Protein AF-A2HW84-F1 (afdb_monomer)

Radius of gyration: 23.21 Å; Cα contacts (8 Å, |Δi|>4): 426; chains: 1; bounding box: 60×52×66 Å

Structure (mmCIF, N/CA/C/O backbone):
data_AF-A2HW84-F1
#
_entry.id   AF-A2HW84-F1
#
loop_
_atom_site.group_PDB
_atom_site.id
_atom_site.type_symbol
_atom_site.label_atom_id
_atom_site.label_alt_id
_atom_site.label_comp_id
_atom_site.label_asym_id
_atom_site.label_entity_id
_atom_site.label_seq_id
_atom_site.pdbx_PDB_ins_code
_atom_site.Cartn_x
_atom_site.Cartn_y
_atom_site.Cartn_z
_atom_site.occupancy
_atom_site.B_iso_or_equiv
_atom_site.auth_seq_id
_atom_site.auth_comp_id
_atom_site.auth_asym_id
_atom_site.auth_atom_id
_atom_site.pdbx_PDB_model_num
ATOM 1 N N . MET A 1 1 ? 14.318 10.591 16.823 1.00 49.03 1 MET A N 1
ATOM 2 C CA . MET A 1 1 ? 14.774 9.806 15.658 1.00 49.03 1 MET A CA 1
ATOM 3 C C . MET A 1 1 ? 15.495 8.593 16.223 1.00 49.03 1 MET A C 1
ATOM 5 O O . MET A 1 1 ? 16.402 8.793 17.023 1.00 49.03 1 MET A O 1
ATOM 9 N N . PHE A 1 2 ? 15.009 7.377 15.967 1.00 52.41 2 PHE A N 1
ATOM 10 C CA . PHE A 1 2 ? 15.554 6.161 16.585 1.00 52.41 2 PHE A CA 1
ATOM 11 C C . PHE A 1 2 ? 16.882 5.801 15.936 1.00 52.41 2 PHE A C 1
ATOM 13 O O . PHE A 1 2 ? 16.925 5.607 14.726 1.00 52.41 2 PHE A O 1
ATOM 20 N N . LYS A 1 3 ? 17.946 5.725 16.739 1.00 62.81 3 LYS A N 1
ATOM 21 C CA . LYS A 1 3 ? 19.306 5.445 16.256 1.00 62.81 3 LYS A CA 1
ATOM 22 C C . LYS A 1 3 ? 19.616 3.949 16.131 1.00 62.81 3 LYS A C 1
ATOM 24 O O . LYS A 1 3 ? 20.678 3.604 15.640 1.00 62.81 3 LYS A O 1
ATOM 29 N N . SER A 1 4 ? 18.719 3.067 16.580 1.00 86.88 4 SER A N 1
ATOM 30 C CA . SER A 1 4 ? 18.923 1.618 16.517 1.00 86.88 4 SER A CA 1
ATOM 31 C C . SER A 1 4 ? 17.722 0.901 15.913 1.00 86.88 4 SER A C 1
ATOM 33 O O . SER A 1 4 ? 16.574 1.161 16.286 1.00 86.88 4 SER A O 1
ATOM 35 N N . ALA A 1 5 ? 17.999 -0.059 15.031 1.00 88.69 5 ALA A N 1
ATOM 36 C CA . ALA A 1 5 ? 17.002 -0.959 14.466 1.00 88.69 5 ALA A CA 1
ATOM 37 C C . ALA A 1 5 ? 16.293 -1.789 15.540 1.00 88.69 5 ALA A C 1
ATOM 39 O O . ALA A 1 5 ? 15.089 -2.015 15.445 1.00 88.69 5 ALA A O 1
ATOM 40 N N . ILE A 1 6 ? 17.009 -2.179 16.600 1.00 91.75 6 ILE A N 1
ATOM 41 C CA . ILE A 1 6 ? 16.448 -2.920 17.738 1.00 91.75 6 ILE A CA 1
ATOM 42 C C . ILE A 1 6 ? 15.325 -2.111 18.388 1.00 91.75 6 ILE A C 1
ATOM 44 O O . ILE A 1 6 ? 14.255 -2.644 18.684 1.00 91.75 6 ILE A O 1
ATOM 48 N N . GLU A 1 7 ? 15.539 -0.808 18.585 1.00 90.31 7 GLU A N 1
ATOM 49 C CA . GLU A 1 7 ? 14.535 0.066 19.186 1.00 90.31 7 GLU A CA 1
ATOM 50 C C . GLU A 1 7 ? 13.306 0.216 18.277 1.00 90.31 7 GLU A C 1
ATOM 52 O O . GLU A 1 7 ? 12.176 0.132 18.764 1.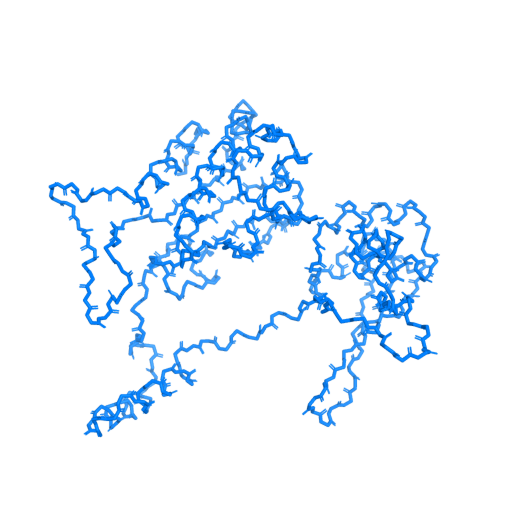00 90.31 7 GLU A O 1
ATOM 57 N N . GLN A 1 8 ? 13.515 0.382 16.966 1.00 92.31 8 GLN A N 1
ATOM 58 C CA . GLN A 1 8 ? 12.430 0.464 15.981 1.00 92.31 8 GLN A CA 1
ATOM 59 C C . GLN A 1 8 ? 11.601 -0.834 15.956 1.00 92.31 8 GLN A C 1
ATOM 61 O O . GLN A 1 8 ? 10.377 -0.790 16.087 1.00 92.31 8 GLN A O 1
ATOM 66 N N . VAL A 1 9 ? 12.256 -2.001 15.903 1.00 92.81 9 VAL A N 1
ATOM 67 C CA . VAL A 1 9 ? 11.608 -3.325 15.952 1.00 92.81 9 VAL A CA 1
ATOM 68 C C . VAL A 1 9 ? 10.866 -3.538 17.274 1.00 92.81 9 VAL A C 1
ATOM 70 O O . VAL A 1 9 ? 9.742 -4.048 17.277 1.00 92.81 9 VAL A O 1
ATOM 73 N N . ARG A 1 10 ? 11.448 -3.137 18.412 1.00 90.81 10 ARG A N 1
ATOM 74 C CA . ARG A 1 10 ? 10.785 -3.237 19.722 1.00 90.81 10 ARG A CA 1
ATOM 75 C C . ARG A 1 10 ? 9.498 -2.417 19.745 1.00 90.81 10 ARG A C 1
ATOM 77 O O . ARG A 1 10 ? 8.455 -2.955 20.104 1.00 90.81 10 ARG A O 1
ATOM 84 N N . LYS A 1 11 ? 9.550 -1.159 19.294 1.00 88.62 11 LYS A N 1
ATOM 85 C CA . LYS A 1 11 ? 8.374 -0.274 19.242 1.00 88.62 11 LYS A CA 1
ATOM 86 C C . LYS A 1 11 ? 7.300 -0.791 18.301 1.00 88.62 11 LYS A C 1
ATOM 88 O O . LYS A 1 11 ? 6.129 -0.767 18.664 1.00 88.62 11 LYS A O 1
ATOM 93 N N . ALA A 1 12 ? 7.686 -1.309 17.138 1.00 91.50 12 ALA A N 1
ATOM 94 C CA . ALA A 1 12 ? 6.745 -1.941 16.222 1.00 91.50 12 ALA A CA 1
ATOM 95 C C . ALA A 1 12 ? 5.998 -3.097 16.906 1.00 91.50 12 ALA A C 1
ATOM 97 O O . ALA A 1 12 ? 4.772 -3.158 16.872 1.00 91.50 12 ALA A O 1
ATOM 98 N N . ASN A 1 13 ? 6.725 -3.968 17.611 1.00 90.12 13 ASN A N 1
ATOM 99 C CA . ASN A 1 13 ? 6.123 -5.070 18.360 1.00 90.12 13 ASN A CA 1
ATOM 100 C C . ASN A 1 13 ? 5.258 -4.601 19.542 1.00 90.12 13 ASN A C 1
ATOM 102 O O . ASN A 1 13 ? 4.247 -5.236 19.831 1.00 90.12 13 ASN A O 1
ATOM 106 N N . ASP A 1 14 ? 5.614 -3.511 20.226 1.00 85.94 14 ASP A N 1
ATOM 107 C CA . ASP A 1 14 ? 4.775 -2.909 21.275 1.00 85.94 14 ASP A CA 1
ATOM 108 C C . ASP A 1 14 ? 3.427 -2.446 20.706 1.00 85.94 14 ASP A C 1
ATOM 110 O O . ASP A 1 14 ? 2.370 -2.750 21.265 1.00 85.94 14 ASP A O 1
ATOM 114 N N . VAL A 1 15 ? 3.456 -1.773 19.552 1.00 85.38 15 VAL A N 1
ATOM 115 C CA . VAL A 1 15 ? 2.249 -1.321 18.851 1.00 85.38 15 VAL A CA 1
ATOM 116 C C . VAL A 1 15 ? 1.409 -2.512 18.388 1.00 85.38 15 VAL A C 1
ATOM 118 O O . VAL A 1 15 ? 0.203 -2.518 18.637 1.00 85.38 15 VAL A O 1
ATOM 121 N N . ILE A 1 16 ? 2.019 -3.538 17.786 1.00 86.81 16 ILE A N 1
ATOM 122 C CA . ILE A 1 16 ? 1.306 -4.736 17.308 1.00 86.81 16 ILE A CA 1
ATOM 123 C C . ILE A 1 16 ? 0.643 -5.490 18.464 1.00 86.81 16 ILE A C 1
ATOM 125 O O . ILE A 1 16 ? -0.524 -5.858 18.360 1.00 86.81 16 ILE A O 1
ATOM 129 N N . ARG A 1 17 ? 1.353 -5.686 19.584 1.00 81.25 17 ARG A N 1
ATOM 130 C CA . ARG A 1 17 ? 0.790 -6.336 20.781 1.00 81.25 17 ARG A CA 1
ATOM 131 C C . ARG A 1 17 ? -0.430 -5.595 21.310 1.00 81.25 17 ARG A C 1
ATOM 133 O O . ARG A 1 17 ? -1.439 -6.206 21.626 1.00 81.25 17 ARG A O 1
ATOM 140 N N . SER A 1 18 ? -0.385 -4.267 21.294 1.00 75.81 18 SER A N 1
ATOM 141 C CA . SER A 1 18 ? -1.501 -3.465 21.786 1.00 75.81 18 SER A CA 1
ATOM 142 C C . SER A 1 18 ? -2.784 -3.558 20.942 1.00 75.81 18 SER A C 1
ATOM 144 O O . SER A 1 18 ? -3.797 -2.976 21.327 1.00 75.81 18 SER A O 1
ATOM 146 N N . ILE A 1 19 ? -2.776 -4.198 19.759 1.00 74.75 19 ILE A N 1
ATOM 147 C CA . ILE A 1 19 ? -3.953 -4.314 18.867 1.00 74.75 19 ILE A CA 1
ATOM 148 C C . ILE A 1 19 ? -5.095 -5.096 19.524 1.00 74.75 19 ILE A C 1
ATOM 150 O O . ILE A 1 19 ? -6.250 -4.715 19.352 1.00 74.75 19 ILE A O 1
ATOM 154 N N . ASP A 1 20 ? -4.787 -6.126 20.305 1.00 64.50 20 ASP A N 1
ATOM 155 C CA . ASP A 1 20 ? -5.771 -7.038 20.898 1.00 64.50 20 ASP A CA 1
ATOM 156 C C . ASP A 1 20 ? -5.557 -7.311 22.398 1.00 64.50 20 ASP A C 1
ATOM 158 O O . ASP A 1 20 ? -6.202 -8.197 22.959 1.00 64.50 20 ASP A O 1
ATOM 162 N N . ASP A 1 21 ? -4.691 -6.539 23.063 1.00 59.03 21 ASP A N 1
ATOM 163 C CA . ASP A 1 21 ? -4.498 -6.621 24.515 1.00 59.03 21 ASP A CA 1
ATOM 164 C C . ASP A 1 21 ? -5.814 -6.388 25.292 1.00 59.03 21 ASP A C 1
ATOM 166 O O . ASP A 1 21 ? -6.727 -5.693 24.847 1.00 59.03 21 ASP A O 1
ATOM 170 N N . LYS A 1 22 ? -5.923 -6.949 26.503 1.00 52.88 22 LYS A N 1
ATOM 171 C CA . LYS A 1 22 ? -6.965 -6.546 27.464 1.00 52.88 22 LYS A CA 1
ATOM 172 C C . LYS A 1 22 ? -6.567 -5.213 28.124 1.00 52.88 22 LYS A C 1
ATOM 174 O O . LYS A 1 22 ? -5.370 -4.991 28.324 1.00 52.88 22 LYS A O 1
ATOM 179 N N . PRO A 1 23 ? -7.523 -4.350 28.518 1.00 50.94 23 PRO A N 1
ATOM 180 C CA . PRO A 1 23 ? -7.211 -3.122 29.241 1.00 50.94 23 PRO A CA 1
ATOM 181 C C . PRO A 1 23 ? -6.415 -3.387 30.517 1.00 50.94 23 PRO A C 1
ATOM 183 O O . PRO A 1 23 ? -6.861 -4.176 31.350 1.00 50.94 23 PRO A O 1
ATOM 186 N N . LYS A 1 24 ? -5.263 -2.725 30.690 1.00 46.34 24 LYS A N 1
ATOM 187 C CA . LYS A 1 24 ? -4.584 -2.687 31.995 1.00 46.34 24 LYS A CA 1
ATOM 188 C C . LYS A 1 24 ? -5.194 -1.599 32.879 1.00 46.34 24 LYS A C 1
ATOM 190 O O . LYS A 1 24 ? -5.763 -0.623 32.386 1.00 46.34 24 LYS A O 1
ATOM 195 N N . GLU A 1 25 ? -5.056 -1.763 34.190 1.00 39.06 25 GLU A N 1
ATOM 196 C CA . GLU A 1 25 ? -5.505 -0.782 35.178 1.00 39.06 25 GLU A CA 1
ATOM 197 C C . GLU A 1 25 ? -4.812 0.576 34.942 1.00 39.06 25 GLU A C 1
ATOM 199 O O . GLU A 1 25 ? -3.589 0.648 34.829 1.00 39.06 25 GLU A O 1
ATOM 204 N N . GLY A 1 26 ? -5.603 1.643 34.778 1.00 50.44 26 GLY A N 1
ATOM 205 C CA . GLY A 1 26 ? -5.121 2.998 34.464 1.00 50.44 26 GLY A CA 1
ATOM 206 C C . GLY A 1 26 ? -5.027 3.360 32.971 1.00 50.44 26 GLY A C 1
ATOM 207 O O . GLY A 1 26 ? -4.758 4.517 32.644 1.00 50.44 26 GLY A O 1
ATOM 208 N N . GLU A 1 27 ? -5.277 2.430 32.043 1.00 51.03 27 GLU A N 1
ATOM 209 C CA . GLU A 1 27 ? -5.239 2.722 30.603 1.00 51.03 27 GLU A CA 1
ATOM 210 C C . GLU A 1 27 ? -6.549 3.344 30.081 1.00 51.03 27 GLU A C 1
ATOM 212 O O . GLU A 1 27 ? -7.651 2.913 30.423 1.00 51.03 27 GLU A O 1
ATOM 217 N N . ARG A 1 28 ? -6.444 4.329 29.174 1.00 53.03 28 ARG A N 1
ATOM 218 C CA . ARG A 1 28 ? -7.601 4.907 28.468 1.00 53.03 28 ARG A CA 1
ATOM 219 C C . ARG A 1 28 ? -7.968 4.060 27.249 1.00 53.03 28 ARG A C 1
ATOM 221 O O . ARG A 1 28 ? -7.253 4.035 26.245 1.00 53.03 28 ARG A O 1
ATOM 228 N N . TRP A 1 29 ? -9.114 3.403 27.331 1.00 51.09 29 TRP A N 1
ATOM 229 C CA . TRP A 1 29 ? -9.704 2.616 26.252 1.00 51.09 29 TRP A CA 1
ATOM 230 C C . TRP A 1 29 ? -10.966 3.309 25.751 1.00 51.09 29 TRP A C 1
ATOM 232 O O . TRP A 1 29 ? -11.802 3.720 26.554 1.00 51.09 29 TRP A O 1
ATOM 242 N N . LEU A 1 30 ? -11.111 3.435 24.431 1.00 51.84 30 LEU A N 1
ATOM 243 C CA . LEU A 1 30 ? -12.363 3.895 23.835 1.00 51.84 30 LEU A CA 1
ATOM 244 C C . LEU A 1 30 ? -13.371 2.764 23.987 1.00 51.84 30 LEU A C 1
ATOM 246 O O . LEU A 1 30 ? -13.182 1.712 23.381 1.00 51.84 30 LEU A O 1
ATOM 250 N N . LYS A 1 31 ? -14.393 2.941 24.829 1.00 49.00 31 LYS A N 1
ATOM 251 C CA . LYS A 1 31 ? -15.450 1.938 24.995 1.00 49.00 31 LYS A CA 1
ATOM 252 C C . LYS A 1 31 ? -16.291 1.854 23.720 1.00 49.00 31 LYS A C 1
ATOM 254 O O . LYS A 1 31 ? -16.338 2.791 22.926 1.00 49.00 31 LYS A O 1
ATOM 259 N N . LYS A 1 32 ? -16.944 0.710 23.521 1.00 46.56 32 LYS A N 1
ATOM 260 C CA . LYS A 1 32 ? -18.016 0.588 22.531 1.00 46.56 32 LYS A CA 1
ATOM 261 C C . LYS A 1 32 ? -19.212 1.426 23.005 1.00 46.56 32 LYS A C 1
ATOM 263 O O . LYS A 1 32 ? -19.793 1.093 24.035 1.00 46.56 32 LYS A O 1
ATOM 268 N N . ASP A 1 33 ? -19.571 2.468 22.265 1.00 47.72 33 ASP A N 1
ATOM 269 C CA . ASP A 1 33 ? -20.732 3.331 22.528 1.00 47.72 33 ASP A CA 1
ATOM 270 C C . ASP A 1 33 ? -21.457 3.704 21.216 1.00 47.72 33 ASP A C 1
ATOM 272 O O . ASP A 1 33 ? -21.181 3.121 20.160 1.00 47.72 33 ASP A O 1
ATOM 276 N N . GLU A 1 34 ? -22.451 4.598 21.283 1.00 39.22 34 GLU A N 1
ATOM 277 C CA . GLU A 1 34 ? -23.260 4.990 20.119 1.00 39.22 34 GLU A CA 1
ATOM 278 C C . GLU A 1 34 ? -22.447 5.689 19.015 1.00 39.22 34 GLU A C 1
ATOM 280 O O . GLU A 1 34 ? -22.811 5.561 17.838 1.00 39.22 34 GLU A O 1
ATOM 285 N N . GLU A 1 35 ? -21.333 6.342 19.374 1.00 43.16 35 GLU A N 1
ATOM 286 C CA . GLU A 1 35 ? -20.396 7.019 18.466 1.00 43.16 35 GLU A CA 1
ATOM 287 C C . GLU A 1 35 ? -19.275 6.072 17.990 1.00 43.16 35 GLU A C 1
ATOM 289 O O . GLU A 1 35 ? -18.911 6.069 16.813 1.00 43.16 35 GLU A O 1
ATOM 294 N N . ASN A 1 36 ? -18.782 5.184 18.859 1.00 46.91 36 ASN A N 1
ATOM 295 C CA . ASN A 1 36 ? -17.792 4.143 18.582 1.00 46.91 36 ASN A CA 1
ATOM 296 C C . ASN A 1 36 ? -18.439 2.748 18.585 1.00 46.91 36 ASN A C 1
ATOM 298 O O . ASN A 1 36 ? -18.189 1.891 19.440 1.00 46.91 36 ASN A O 1
ATOM 302 N N . ARG A 1 37 ? -19.262 2.481 17.567 1.00 46.75 37 ARG A N 1
ATOM 303 C CA . ARG A 1 37 ? -20.048 1.236 17.461 1.00 46.75 37 ARG A CA 1
ATOM 304 C C . ARG A 1 37 ? -19.211 -0.043 17.307 1.00 46.75 37 ARG A C 1
ATOM 306 O O . ARG A 1 37 ? -19.777 -1.140 17.341 1.00 46.75 37 ARG A O 1
ATOM 313 N N . LYS A 1 38 ? -17.892 0.060 17.084 1.00 48.19 38 LYS A N 1
ATOM 314 C CA . LYS A 1 38 ? -17.108 -1.025 16.474 1.00 48.19 38 LYS A CA 1
ATOM 315 C C . LYS A 1 38 ? -16.233 -1.864 17.409 1.00 48.19 38 LYS A C 1
ATOM 317 O O . LYS A 1 38 ? -16.110 -3.033 17.063 1.00 48.19 38 LYS A O 1
ATOM 322 N N . ARG A 1 39 ? -15.701 -1.387 18.557 1.00 53.16 39 ARG A N 1
ATOM 323 C CA . ARG A 1 39 ? -15.084 -2.198 19.663 1.00 53.16 39 ARG A CA 1
ATOM 324 C C . ARG A 1 39 ? -14.289 -1.338 20.665 1.00 53.16 39 ARG A C 1
ATOM 326 O O . ARG A 1 39 ? -14.065 -0.155 20.434 1.00 53.16 39 ARG A O 1
ATOM 333 N N . ASN A 1 40 ? -13.818 -1.984 21.742 1.00 50.44 40 ASN A N 1
ATOM 334 C CA . ASN A 1 40 ? -12.809 -1.443 22.654 1.00 50.44 40 ASN A CA 1
ATOM 335 C C . ASN A 1 40 ? -11.457 -1.306 21.933 1.00 50.44 40 ASN A C 1
ATOM 337 O O . ASN A 1 40 ? -10.806 -2.317 21.677 1.00 50.44 40 ASN A O 1
ATOM 341 N N . VAL A 1 41 ? -11.029 -0.084 21.614 1.00 53.34 41 VAL A N 1
ATOM 342 C CA . VAL A 1 41 ? -9.706 0.180 21.017 1.00 53.34 41 VAL A CA 1
ATOM 343 C C . VAL A 1 41 ? -8.851 0.920 22.041 1.00 53.34 41 VAL A C 1
ATOM 345 O O . VAL A 1 41 ? -9.273 1.944 22.587 1.00 53.34 41 VAL A O 1
ATOM 348 N N . LYS A 1 42 ? -7.647 0.405 22.326 1.00 52.47 42 LYS A N 1
ATOM 349 C CA . LYS A 1 42 ? -6.660 1.126 23.141 1.00 52.47 42 LYS A CA 1
ATOM 350 C C . LYS A 1 42 ? -6.296 2.426 22.432 1.00 52.47 42 LYS A C 1
ATOM 352 O O . LYS A 1 42 ? -5.769 2.368 21.318 1.00 52.47 42 LYS A O 1
ATOM 357 N N . SER A 1 43 ? -6.570 3.556 23.081 1.00 52.00 43 SER A N 1
ATOM 358 C CA . SER A 1 43 ? -6.110 4.862 22.613 1.00 52.00 43 SER A CA 1
ATOM 359 C C . SER A 1 43 ? -4.609 4.985 22.874 1.00 52.00 43 SER A C 1
ATOM 361 O O . SER A 1 43 ? -4.126 4.592 23.939 1.00 52.00 43 SER A O 1
ATOM 363 N N . GLY A 1 44 ? -3.857 5.488 21.895 1.00 57.88 44 GLY A N 1
ATOM 364 C CA . GLY A 1 44 ? -2.407 5.645 22.023 1.00 57.88 44 GLY A CA 1
ATOM 365 C C . GLY A 1 44 ? -1.633 5.218 20.781 1.00 57.88 44 GLY A C 1
ATOM 366 O O . GLY A 1 44 ? -1.822 4.123 20.265 1.00 57.88 44 GLY A O 1
ATOM 367 N N . ASN A 1 45 ? -0.757 6.123 20.333 1.00 64.38 45 ASN A N 1
ATOM 368 C CA . ASN A 1 45 ? 0.199 6.048 19.221 1.00 64.38 45 ASN A CA 1
ATOM 369 C C . ASN A 1 45 ? 0.203 4.736 18.396 1.00 64.38 45 ASN A C 1
ATOM 371 O O . ASN A 1 45 ? 1.129 3.931 18.501 1.00 64.38 45 ASN A O 1
ATOM 375 N N . ARG A 1 46 ? -0.815 4.541 17.542 1.00 79.38 46 ARG A N 1
ATOM 376 C CA . ARG A 1 46 ? -0.942 3.399 16.614 1.00 79.38 46 ARG A CA 1
ATOM 377 C C . ARG A 1 46 ? -0.113 3.606 15.344 1.00 79.38 46 ARG A C 1
ATOM 379 O O . ARG A 1 46 ? -0.626 3.578 14.225 1.00 79.38 46 ARG A O 1
ATOM 386 N N . LEU A 1 47 ? 1.166 3.894 15.553 1.00 86.06 47 LEU A N 1
ATOM 387 C CA . LEU A 1 47 ? 2.132 4.225 14.518 1.00 86.06 47 LEU A CA 1
ATOM 388 C C . LEU A 1 47 ? 3.334 3.293 14.626 1.00 86.06 47 LEU A C 1
ATOM 390 O O . LEU A 1 47 ? 4.038 3.295 15.634 1.00 86.06 47 LEU A O 1
ATOM 394 N N . ILE A 1 48 ? 3.589 2.549 13.558 1.00 90.62 48 ILE A N 1
ATOM 395 C CA . ILE A 1 48 ? 4.849 1.836 13.355 1.00 90.62 48 ILE A CA 1
ATOM 396 C C . ILE A 1 48 ? 5.705 2.696 12.430 1.00 90.62 48 ILE A C 1
ATOM 398 O O . ILE A 1 48 ? 5.253 3.056 11.348 1.00 90.62 48 ILE A O 1
ATOM 402 N N . ASP A 1 49 ? 6.915 3.052 12.852 1.00 90.69 49 ASP A N 1
ATOM 403 C CA . ASP A 1 49 ? 7.812 3.931 12.098 1.00 90.69 49 ASP A CA 1
ATOM 404 C C . ASP A 1 49 ? 9.195 3.290 11.987 1.00 90.69 49 ASP A C 1
ATOM 406 O O . ASP A 1 49 ? 9.873 3.074 12.998 1.00 90.69 49 ASP A O 1
ATOM 410 N N . PHE A 1 50 ? 9.584 2.995 10.751 1.00 92.12 50 PHE A N 1
ATOM 411 C CA . PHE A 1 50 ? 10.913 2.554 10.377 1.00 92.12 50 PHE A CA 1
ATOM 412 C C . PHE A 1 50 ? 11.620 3.660 9.604 1.00 92.12 50 PHE A C 1
ATOM 414 O O . PHE A 1 50 ? 11.300 3.927 8.445 1.00 92.12 50 PHE A O 1
ATOM 421 N N . ASN A 1 51 ? 12.618 4.274 10.231 1.00 90.50 51 ASN A N 1
ATOM 422 C CA . ASN A 1 51 ? 13.517 5.209 9.569 1.00 90.50 51 ASN A CA 1
ATOM 423 C C . ASN A 1 51 ? 14.795 4.452 9.209 1.00 90.50 51 ASN A C 1
ATOM 425 O O . ASN A 1 51 ? 15.678 4.313 10.054 1.00 90.50 51 ASN A O 1
ATOM 429 N N . ILE A 1 52 ? 14.829 3.916 7.988 1.00 90.00 52 ILE A N 1
ATOM 430 C CA . ILE A 1 52 ? 15.888 3.038 7.471 1.00 90.00 52 ILE A CA 1
ATOM 431 C C . ILE A 1 52 ? 17.096 3.875 7.035 1.00 90.00 52 ILE A C 1
ATOM 433 O O . ILE A 1 52 ? 18.242 3.485 7.249 1.00 90.00 52 ILE A O 1
ATOM 437 N N . GLU A 1 53 ? 16.841 5.064 6.487 1.00 88.31 53 GLU A N 1
ATOM 438 C CA . GLU A 1 53 ? 17.858 6.030 6.068 1.00 88.31 53 GLU A CA 1
ATOM 439 C C . GLU A 1 53 ? 18.814 6.392 7.209 1.00 88.31 53 GLU A C 1
ATOM 441 O O . GLU A 1 53 ? 20.025 6.416 7.007 1.00 88.31 53 GLU A O 1
ATOM 446 N N . ALA A 1 54 ? 18.278 6.594 8.417 1.00 87.00 54 ALA A N 1
ATOM 447 C CA . ALA A 1 54 ? 19.047 6.954 9.606 1.00 87.00 54 ALA A CA 1
ATOM 448 C C . ALA A 1 54 ? 19.830 5.791 10.250 1.00 87.00 54 ALA A C 1
ATOM 450 O O . ALA A 1 54 ? 20.517 6.018 11.247 1.00 87.00 54 ALA A O 1
ATOM 451 N N . LEU A 1 55 ? 19.701 4.559 9.741 1.00 88.62 55 LEU A N 1
ATOM 452 C CA . LEU A 1 55 ? 20.417 3.389 10.254 1.00 88.62 55 LEU A CA 1
ATOM 453 C C . LEU A 1 55 ? 21.750 3.200 9.526 1.00 88.62 55 LEU A C 1
ATOM 455 O O . LEU A 1 55 ? 21.809 3.304 8.298 1.00 88.62 55 LEU A O 1
ATOM 459 N N . ASP A 1 56 ? 22.788 2.854 10.287 1.00 89.38 56 ASP A N 1
ATOM 460 C CA . ASP A 1 56 ? 24.038 2.314 9.751 1.00 89.38 56 ASP A CA 1
ATOM 461 C C . ASP A 1 56 ? 23.845 0.887 9.200 1.00 89.38 56 ASP A C 1
ATOM 463 O O . ASP A 1 56 ? 22.800 0.258 9.388 1.00 89.38 56 ASP A O 1
ATOM 467 N N . GLU A 1 57 ? 24.849 0.374 8.492 1.00 88.69 57 GLU A N 1
ATOM 468 C CA . GLU A 1 57 ? 24.791 -0.930 7.822 1.00 88.69 57 GLU A CA 1
ATOM 469 C C . GLU A 1 57 ? 24.490 -2.103 8.784 1.00 88.69 57 GLU A C 1
ATOM 471 O O . GLU A 1 57 ? 23.536 -2.839 8.517 1.00 88.69 57 GLU A O 1
ATOM 476 N N . PRO A 1 58 ? 25.133 -2.231 9.968 1.00 90.12 58 PRO A N 1
ATOM 477 C CA . PRO A 1 58 ? 24.781 -3.283 10.925 1.00 90.12 58 PRO A CA 1
ATOM 478 C C . PRO A 1 58 ? 23.329 -3.212 11.417 1.00 90.12 58 PRO A C 1
ATOM 480 O O . PRO A 1 58 ? 22.669 -4.242 11.588 1.00 90.12 58 PRO A O 1
ATOM 483 N N . ASN A 1 59 ? 22.798 -2.008 11.655 1.00 91.31 59 ASN A N 1
ATOM 484 C CA . ASN A 1 59 ? 21.399 -1.859 12.039 1.00 91.31 59 ASN A CA 1
ATOM 485 C C . ASN A 1 59 ? 20.452 -2.149 10.865 1.00 91.31 59 ASN A C 1
ATOM 487 O O . ASN A 1 59 ? 19.376 -2.702 11.093 1.00 91.31 59 ASN A O 1
ATOM 491 N N . ARG A 1 60 ? 20.823 -1.823 9.622 1.00 88.38 60 ARG A N 1
ATOM 492 C CA . ARG A 1 60 ? 20.033 -2.187 8.433 1.00 88.38 60 ARG A CA 1
ATOM 493 C C . ARG A 1 60 ? 19.938 -3.699 8.274 1.00 88.38 60 ARG A C 1
ATOM 495 O O . ARG A 1 60 ? 18.830 -4.203 8.107 1.00 88.38 60 ARG A O 1
ATOM 502 N N . ASP A 1 61 ? 21.043 -4.417 8.438 1.00 89.38 61 ASP A N 1
ATOM 503 C CA . ASP A 1 61 ? 21.064 -5.884 8.411 1.00 89.38 61 ASP A CA 1
ATOM 504 C C . ASP A 1 61 ? 20.217 -6.489 9.529 1.00 89.38 61 ASP A C 1
ATOM 506 O O . ASP A 1 61 ? 19.454 -7.438 9.316 1.00 89.38 61 ASP A O 1
ATOM 510 N N . TYR A 1 62 ? 20.321 -5.928 10.738 1.00 91.88 62 TYR A N 1
ATOM 511 C CA . TYR A 1 62 ? 19.489 -6.351 11.857 1.00 91.88 62 TYR A CA 1
ATOM 512 C C . TYR A 1 62 ? 18.006 -6.153 11.543 1.00 91.88 62 TYR A C 1
ATOM 514 O O . TYR A 1 62 ? 17.210 -7.076 11.743 1.00 91.88 62 TYR A O 1
ATOM 522 N N . LEU A 1 63 ? 17.638 -4.964 11.048 1.00 89.50 63 LEU A N 1
ATOM 523 C CA . LEU A 1 63 ? 16.270 -4.659 10.660 1.00 89.50 63 LEU A CA 1
ATOM 524 C C . LEU A 1 63 ? 15.803 -5.653 9.603 1.00 89.50 63 LEU A C 1
ATOM 526 O O . LEU A 1 63 ? 14.779 -6.283 9.824 1.00 89.50 63 LEU A O 1
ATOM 530 N N . HIS A 1 64 ? 16.573 -5.859 8.534 1.00 86.88 64 HIS A N 1
ATOM 531 C CA . HIS A 1 64 ? 16.254 -6.777 7.443 1.00 86.88 64 HIS A CA 1
ATOM 532 C C . HIS A 1 64 ? 15.922 -8.188 7.958 1.00 86.88 64 HIS A C 1
ATOM 534 O O . HIS A 1 64 ? 14.851 -8.716 7.667 1.00 86.88 64 HIS A O 1
ATOM 540 N N . LYS A 1 65 ? 16.756 -8.745 8.848 1.00 90.12 65 LYS A N 1
ATOM 541 C CA . LYS A 1 65 ? 16.543 -10.072 9.467 1.00 90.12 65 LYS A CA 1
ATOM 542 C C . LYS A 1 65 ? 15.293 -10.175 10.350 1.00 90.12 65 LYS A C 1
ATOM 544 O O . LYS A 1 65 ? 14.797 -11.274 10.591 1.00 90.12 65 LYS A O 1
ATOM 549 N N . HIS A 1 66 ? 14.804 -9.059 10.888 1.00 91.88 66 HIS A N 1
ATOM 550 C CA . HIS A 1 66 ? 13.656 -9.029 11.804 1.00 91.88 66 HIS A CA 1
ATOM 551 C C . HIS A 1 66 ? 12.397 -8.441 11.163 1.00 91.88 66 HIS A C 1
ATOM 553 O O . HIS A 1 66 ? 11.310 -8.552 11.734 1.00 91.88 66 HIS A O 1
ATOM 559 N N . PHE A 1 67 ? 12.534 -7.841 9.982 1.00 89.31 67 PHE A N 1
ATOM 560 C CA . PHE A 1 67 ? 11.484 -7.116 9.290 1.00 89.31 67 PHE A CA 1
ATOM 561 C C . PHE A 1 67 ? 10.315 -8.042 8.959 1.00 89.31 67 PHE A C 1
ATOM 563 O O . PHE A 1 67 ? 9.191 -7.771 9.380 1.00 89.31 67 PHE A O 1
ATOM 570 N N . GLY A 1 68 ? 10.591 -9.194 8.334 1.00 90.88 68 GLY A N 1
ATOM 571 C CA . GLY A 1 68 ? 9.571 -10.194 8.007 1.00 90.88 68 GLY A CA 1
ATOM 572 C C . GLY A 1 68 ? 8.744 -10.606 9.221 1.00 90.88 68 GLY A C 1
ATOM 573 O O . GLY A 1 68 ? 7.519 -10.535 9.190 1.00 90.88 68 GLY A O 1
ATOM 574 N N . LYS A 1 69 ? 9.396 -10.899 10.353 1.00 92.12 69 LYS A N 1
ATOM 575 C CA . LYS A 1 69 ? 8.715 -11.283 11.603 1.00 92.12 69 LYS A CA 1
ATOM 576 C C . LYS A 1 69 ? 7.783 -10.200 12.144 1.00 92.12 69 LYS A C 1
ATOM 578 O O . LYS A 1 69 ? 6.726 -10.525 12.683 1.00 92.12 69 LYS A O 1
ATOM 583 N N . VAL A 1 70 ? 8.156 -8.922 12.029 1.00 93.75 70 VAL A N 1
ATOM 584 C CA . VAL A 1 70 ? 7.276 -7.814 12.439 1.00 93.75 70 VAL A CA 1
ATOM 585 C C . VAL A 1 70 ? 6.025 -7.783 11.566 1.00 93.75 70 VAL A C 1
ATOM 587 O O . VAL A 1 70 ? 4.917 -7.693 12.095 1.00 93.75 70 VAL A O 1
ATOM 590 N N . PHE A 1 71 ? 6.188 -7.897 10.248 1.00 91.31 71 PHE A N 1
ATOM 591 C CA . PHE A 1 71 ? 5.055 -7.901 9.331 1.00 91.31 71 PHE A CA 1
ATOM 592 C C . PHE A 1 71 ? 4.158 -9.115 9.535 1.00 91.31 71 PHE A C 1
ATOM 594 O O . PHE A 1 71 ? 2.953 -8.931 9.632 1.00 91.31 71 PHE A O 1
ATOM 601 N N . MET A 1 72 ? 4.710 -10.317 9.709 1.00 91.88 72 MET A N 1
ATOM 602 C CA . MET A 1 72 ? 3.915 -11.522 9.977 1.00 91.88 72 MET A CA 1
ATOM 603 C C . MET A 1 72 ? 3.019 -11.356 11.205 1.00 91.88 72 MET A C 1
ATOM 605 O O . MET A 1 72 ? 1.814 -11.589 11.128 1.00 91.88 72 MET A O 1
ATOM 609 N N . ARG A 1 73 ? 3.566 -10.828 12.308 1.00 90.19 73 ARG A N 1
ATOM 610 C CA . ARG A 1 73 ? 2.783 -10.535 13.519 1.00 90.19 73 ARG A CA 1
ATOM 611 C C . ARG A 1 73 ? 1.683 -9.508 13.268 1.00 90.19 73 ARG A C 1
ATOM 613 O O . ARG A 1 73 ? 0.601 -9.626 13.831 1.00 90.19 73 ARG A O 1
ATOM 620 N N . LEU A 1 74 ? 1.941 -8.488 12.450 1.00 89.69 74 LEU A N 1
ATOM 621 C CA . LEU A 1 74 ? 0.916 -7.511 12.085 1.00 89.69 74 LEU A CA 1
ATOM 622 C C . LEU A 1 74 ? -0.176 -8.142 11.205 1.00 89.69 74 LEU A C 1
ATOM 624 O O . LEU A 1 74 ? -1.362 -7.912 11.444 1.00 89.69 74 LEU A O 1
ATOM 628 N N . LEU A 1 75 ? 0.217 -8.943 10.212 1.00 87.69 75 LEU A N 1
ATOM 629 C CA . LEU A 1 75 ? -0.688 -9.625 9.289 1.00 87.69 75 LEU A CA 1
ATOM 630 C C . LEU A 1 75 ? -1.636 -10.573 10.033 1.00 87.69 75 LEU A C 1
ATOM 632 O O . LEU A 1 75 ? -2.833 -10.568 9.751 1.00 87.69 75 LEU A O 1
ATOM 636 N N . GLU A 1 76 ? -1.145 -11.308 11.034 1.00 84.12 76 GLU A N 1
ATOM 637 C CA . GLU A 1 76 ? -1.973 -12.139 11.919 1.00 84.12 76 GLU A CA 1
ATOM 638 C C . GLU A 1 76 ? -3.073 -11.325 12.614 1.00 84.12 76 GLU A C 1
ATOM 640 O O . GLU A 1 76 ? -4.241 -11.723 12.613 1.00 84.12 76 GLU A O 1
ATOM 645 N N . LYS A 1 77 ? -2.736 -10.148 13.160 1.00 80.81 77 LYS A N 1
ATOM 646 C CA . LYS A 1 77 ? -3.716 -9.280 13.837 1.00 80.81 77 LYS A CA 1
ATOM 647 C C . LYS A 1 77 ? -4.766 -8.736 12.868 1.00 80.81 77 LYS A C 1
ATOM 649 O O . LYS A 1 77 ? -5.955 -8.762 13.185 1.00 80.81 77 LYS A O 1
ATOM 654 N N . ILE A 1 78 ? -4.347 -8.301 11.677 1.00 78.38 78 ILE A N 1
ATOM 655 C CA . ILE A 1 78 ? -5.258 -7.803 10.632 1.00 78.38 78 ILE A CA 1
ATOM 656 C C . ILE A 1 78 ? -6.181 -8.923 10.138 1.00 78.38 78 ILE A C 1
ATOM 658 O O . ILE A 1 78 ? -7.373 -8.696 9.942 1.00 78.38 78 ILE A O 1
ATOM 662 N N . LYS A 1 79 ? -5.662 -10.144 9.973 1.00 74.56 79 LYS A N 1
ATOM 663 C CA . LYS A 1 79 ? -6.456 -11.308 9.562 1.00 74.56 79 LYS A CA 1
ATOM 664 C C . LYS A 1 79 ? -7.565 -11.622 10.569 1.00 74.56 79 LYS A C 1
ATOM 666 O O . LYS A 1 79 ? -8.705 -11.848 10.170 1.00 74.56 79 LYS A O 1
ATOM 671 N N . ILE A 1 80 ? -7.241 -11.615 11.865 1.00 67.06 80 ILE A N 1
ATOM 672 C CA . ILE A 1 80 ? -8.212 -11.846 12.948 1.00 67.06 80 ILE A CA 1
ATOM 673 C C . ILE A 1 80 ? -9.265 -10.727 12.985 1.00 67.06 80 ILE A C 1
ATOM 675 O O . ILE A 1 80 ? -10.442 -10.977 13.260 1.00 67.06 80 ILE A O 1
ATOM 679 N N . ASN A 1 81 ? -8.862 -9.489 12.694 1.00 67.00 81 ASN A N 1
ATOM 680 C CA . ASN A 1 81 ? -9.733 -8.324 12.725 1.00 67.00 81 ASN A CA 1
ATOM 681 C C . ASN A 1 81 ? -9.995 -7.764 11.319 1.00 67.00 81 ASN A C 1
ATOM 683 O O . ASN A 1 81 ? -9.418 -6.757 10.916 1.00 67.00 81 ASN A O 1
ATOM 687 N N . SER A 1 82 ? -10.948 -8.373 10.608 1.00 62.06 82 SER A N 1
ATOM 688 C CA . SER A 1 82 ? -11.334 -8.033 9.226 1.00 62.06 82 SER A CA 1
ATOM 689 C C . SER A 1 82 ? -11.700 -6.564 8.965 1.00 62.06 82 SER A C 1
ATOM 691 O O . SER A 1 82 ? -11.729 -6.124 7.815 1.00 62.06 82 SER A O 1
ATOM 693 N N . GLN A 1 83 ? -11.994 -5.796 10.017 1.00 63.31 83 GLN A N 1
ATOM 694 C CA . GLN A 1 83 ? -12.327 -4.375 9.924 1.00 63.31 83 GLN A CA 1
ATOM 695 C C . GLN A 1 83 ? -11.108 -3.458 10.064 1.00 63.31 83 GLN A C 1
ATOM 697 O O . GLN A 1 83 ? -11.215 -2.269 9.755 1.00 63.31 83 GLN A O 1
ATOM 702 N N . GLN A 1 84 ? -9.967 -3.981 10.517 1.00 67.88 84 GLN A N 1
ATOM 703 C CA . GLN A 1 84 ? -8.760 -3.196 10.708 1.00 67.88 84 GLN A CA 1
ATOM 704 C C . GLN A 1 84 ? -8.131 -2.855 9.358 1.00 67.88 84 GLN A C 1
ATOM 706 O O . GLN A 1 84 ? -7.989 -3.694 8.467 1.00 67.88 84 GLN A O 1
ATOM 711 N N . ARG A 1 85 ? -7.768 -1.584 9.203 1.00 77.31 85 ARG A N 1
ATOM 712 C CA . ARG A 1 85 ? -7.155 -1.055 7.988 1.00 77.31 85 ARG A CA 1
ATOM 713 C C . ARG A 1 85 ? -5.932 -0.271 8.395 1.00 77.31 85 ARG A C 1
ATOM 715 O O . ARG A 1 85 ? -6.034 0.658 9.187 1.00 77.31 85 ARG A O 1
ATOM 722 N N . TRP A 1 86 ? -4.797 -0.626 7.823 1.00 86.19 86 TRP A N 1
ATOM 723 C CA . TRP A 1 86 ? -3.561 0.106 8.035 1.00 86.19 86 TRP A CA 1
ATOM 724 C C . TRP A 1 86 ? -3.235 0.904 6.785 1.00 86.19 86 TRP A C 1
ATOM 726 O O . TRP A 1 86 ? -3.444 0.430 5.677 1.00 86.19 86 TRP A O 1
ATOM 736 N N . MET A 1 87 ? -2.738 2.122 6.927 1.00 87.94 87 MET A N 1
ATOM 737 C CA . MET A 1 87 ? -2.117 2.838 5.822 1.00 87.94 87 MET A CA 1
ATOM 738 C C . MET A 1 87 ? -0.613 2.693 5.956 1.00 87.94 87 MET A C 1
ATOM 740 O O . MET A 1 87 ? -0.043 3.126 6.952 1.00 87.94 87 MET A O 1
ATOM 744 N N . VAL A 1 88 ? 0.012 2.098 4.951 1.00 91.06 88 VAL A N 1
ATOM 745 C CA . VAL A 1 88 ? 1.458 1.945 4.848 1.00 91.06 88 VAL A CA 1
ATOM 746 C C . VAL A 1 88 ? 1.959 3.006 3.887 1.00 91.06 88 VAL A C 1
ATOM 748 O O . VAL A 1 88 ? 1.631 2.975 2.705 1.00 91.06 88 VAL A O 1
ATOM 751 N N . CYS A 1 89 ? 2.726 3.955 4.399 1.00 90.31 89 CYS A N 1
ATOM 752 C CA . CYS A 1 89 ? 3.368 5.002 3.628 1.00 90.31 89 CYS A CA 1
ATOM 753 C C . CYS A 1 89 ? 4.875 4.783 3.610 1.00 90.31 89 CYS A C 1
ATOM 755 O O . CYS A 1 89 ? 5.473 4.532 4.651 1.00 90.31 89 CYS A O 1
ATOM 757 N N . TYR A 1 90 ? 5.500 4.915 2.450 1.00 90.88 90 TYR A N 1
ATOM 758 C CA . TYR A 1 90 ? 6.935 4.724 2.283 1.00 90.88 90 TYR A CA 1
ATOM 759 C C . TYR A 1 90 ? 7.513 5.748 1.313 1.00 90.88 90 TYR A C 1
ATOM 761 O O . TYR A 1 90 ? 6.793 6.314 0.488 1.00 90.88 90 TYR A O 1
ATOM 769 N N . LYS A 1 91 ? 8.813 6.020 1.432 1.00 84.69 91 LYS A N 1
ATOM 770 C CA . LYS A 1 91 ? 9.515 6.918 0.511 1.00 84.69 91 LYS A CA 1
ATOM 771 C C . LYS A 1 91 ? 10.114 6.150 -0.663 1.00 84.69 91 LYS A C 1
ATOM 773 O O . LYS A 1 91 ? 10.846 5.187 -0.461 1.00 84.69 91 LYS A O 1
ATOM 778 N N . LEU A 1 92 ? 9.847 6.637 -1.872 1.00 77.44 92 LEU A N 1
ATOM 779 C CA . LEU A 1 92 ? 10.443 6.182 -3.126 1.00 77.44 92 LEU A CA 1
ATOM 780 C C . LEU A 1 92 ? 10.841 7.407 -3.959 1.00 77.44 92 LEU A C 1
ATOM 782 O O . LEU A 1 92 ? 9.996 8.256 -4.246 1.00 77.44 92 LEU A O 1
ATOM 786 N N . GLY A 1 93 ? 12.125 7.539 -4.306 1.00 69.62 93 GLY A N 1
ATOM 787 C CA . GLY A 1 93 ? 12.621 8.674 -5.103 1.00 69.62 93 GLY A CA 1
ATOM 788 C C . GLY A 1 93 ? 12.283 10.048 -4.499 1.00 69.62 93 GLY A C 1
ATOM 789 O O . GLY A 1 93 ? 11.862 10.959 -5.207 1.00 69.62 93 GLY A O 1
ATOM 790 N N . GLY A 1 94 ? 12.346 10.177 -3.167 1.00 72.19 94 GLY A N 1
ATOM 791 C CA . GLY A 1 94 ? 12.006 11.411 -2.442 1.00 72.19 94 GLY A CA 1
ATOM 792 C C . GLY A 1 94 ? 10.505 11.723 -2.319 1.00 72.19 94 GLY A C 1
ATOM 793 O O . GLY A 1 94 ? 10.134 12.685 -1.644 1.00 72.19 94 GLY A O 1
ATOM 794 N N . LYS A 1 95 ? 9.619 10.912 -2.913 1.00 77.56 95 LYS A N 1
ATOM 795 C CA . LYS A 1 95 ? 8.157 11.055 -2.813 1.00 77.56 95 LYS A CA 1
ATOM 796 C C . LYS A 1 95 ? 7.577 10.021 -1.849 1.00 77.56 95 LYS A C 1
ATOM 798 O O . LYS A 1 95 ? 8.082 8.909 -1.749 1.00 77.56 95 LYS A O 1
ATOM 803 N N . TYR A 1 96 ? 6.505 10.391 -1.148 1.00 81.44 96 TYR A N 1
ATOM 804 C CA . TYR A 1 96 ? 5.731 9.440 -0.348 1.00 81.44 96 TYR A CA 1
ATOM 805 C C . TYR A 1 96 ? 4.707 8.730 -1.222 1.00 81.44 96 TYR A C 1
ATOM 807 O O . TYR A 1 96 ? 3.842 9.380 -1.812 1.00 81.44 96 TYR A O 1
ATOM 815 N N . GLU A 1 97 ? 4.768 7.410 -1.207 1.00 84.25 97 GLU A N 1
ATOM 816 C CA . GLU A 1 97 ? 3.728 6.526 -1.707 1.00 84.25 97 GLU A CA 1
ATOM 817 C C . GLU A 1 97 ? 2.973 5.944 -0.519 1.00 84.25 97 GLU A C 1
ATOM 819 O O . GLU A 1 97 ? 3.555 5.735 0.543 1.00 84.25 97 GLU A O 1
ATOM 824 N N . CYS A 1 98 ? 1.669 5.723 -0.672 1.00 83.62 98 CYS A N 1
ATOM 825 C CA . CYS A 1 98 ? 0.853 5.125 0.377 1.00 83.62 98 CYS A CA 1
ATOM 826 C C . CYS A 1 98 ? -0.095 4.085 -0.211 1.00 83.62 98 CYS A C 1
ATOM 828 O O . CYS A 1 98 ? -0.833 4.370 -1.158 1.00 83.62 98 CYS A O 1
ATOM 830 N N . SER A 1 99 ? -0.114 2.923 0.430 1.00 83.31 99 SER A N 1
ATOM 831 C CA . SER A 1 99 ? -0.994 1.799 0.135 1.00 83.31 99 SER A CA 1
ATOM 832 C C . SER A 1 99 ? -1.744 1.418 1.406 1.00 83.31 99 SER A C 1
ATOM 834 O O . SER A 1 99 ? -1.205 1.474 2.510 1.00 83.31 99 SER A O 1
ATOM 836 N N . THR A 1 100 ? -3.016 1.049 1.288 1.00 84.56 100 THR A N 1
ATOM 837 C CA . THR A 1 100 ? -3.750 0.479 2.426 1.00 84.56 100 THR A CA 1
ATOM 838 C C . THR A 1 100 ? -3.365 -0.987 2.575 1.00 84.56 100 THR A C 1
ATOM 840 O O . THR A 1 100 ? -3.176 -1.650 1.570 1.00 84.56 100 THR A O 1
ATOM 843 N N . LEU A 1 101 ? -3.285 -1.504 3.791 1.00 86.94 101 LEU A N 1
ATOM 844 C CA . LEU A 1 101 ? -3.127 -2.912 4.119 1.00 86.94 101 LEU A CA 1
ATOM 845 C C . LEU A 1 101 ? -4.410 -3.385 4.816 1.00 86.94 101 LEU A C 1
ATOM 847 O O . LEU A 1 101 ? -4.799 -2.851 5.859 1.00 86.94 101 LEU A O 1
ATOM 851 N N . ASN A 1 102 ? -5.106 -4.326 4.186 1.00 82.12 102 ASN A N 1
ATOM 852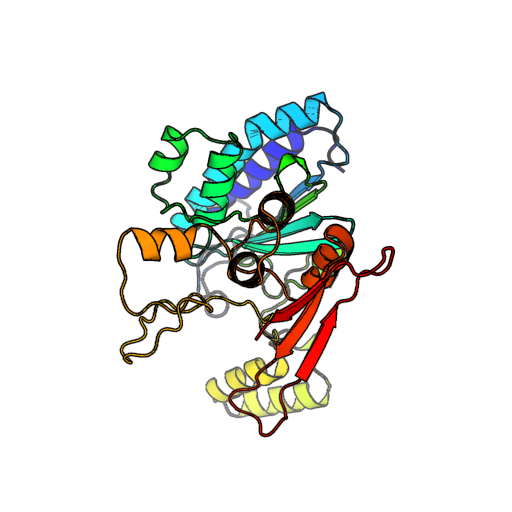 C CA . ASN A 1 102 ? -6.370 -4.913 4.633 1.00 82.12 102 ASN A CA 1
ATOM 853 C C . ASN A 1 102 ? -6.512 -6.344 4.078 1.00 82.12 102 ASN A C 1
ATOM 855 O O . ASN A 1 102 ? -5.677 -6.790 3.296 1.00 82.12 102 ASN A O 1
ATOM 859 N N . LEU A 1 103 ? -7.587 -7.056 4.431 1.00 77.12 103 LEU A N 1
ATOM 860 C CA . LEU A 1 103 ? -7.811 -8.442 3.991 1.00 77.12 103 LEU A CA 1
ATOM 861 C C . LEU A 1 103 ? -7.696 -8.681 2.474 1.00 77.12 103 LEU A C 1
ATOM 863 O O . LEU A 1 103 ? -7.309 -9.773 2.074 1.00 77.12 103 LEU A O 1
ATOM 867 N N . ASN A 1 104 ? -8.002 -7.692 1.631 1.00 74.06 104 ASN A N 1
ATOM 868 C CA . ASN A 1 104 ? -7.975 -7.861 0.176 1.00 74.06 104 ASN A CA 1
ATOM 869 C C . ASN A 1 104 ? -6.558 -7.829 -0.409 1.00 74.06 104 ASN A C 1
ATOM 871 O O . ASN A 1 104 ? -6.360 -8.295 -1.527 1.00 74.06 104 ASN A O 1
ATOM 875 N N . ASN A 1 105 ? -5.586 -7.243 0.295 1.00 82.94 105 ASN A N 1
ATOM 876 C CA . ASN A 1 105 ? -4.225 -7.068 -0.220 1.00 82.94 105 ASN A CA 1
ATOM 877 C C . ASN A 1 105 ? -3.115 -7.445 0.766 1.00 82.94 105 ASN A C 1
ATOM 879 O O . ASN A 1 105 ? -1.942 -7.306 0.446 1.00 82.94 105 ASN A O 1
ATOM 883 N N . ILE A 1 106 ? -3.447 -8.002 1.930 1.00 87.25 106 ILE A N 1
ATOM 884 C CA . ILE A 1 106 ? -2.447 -8.614 2.815 1.00 87.25 106 ILE A CA 1
ATOM 885 C C . ILE A 1 106 ? -1.631 -9.711 2.109 1.00 87.25 106 ILE A C 1
ATOM 887 O O . ILE A 1 106 ? -0.455 -9.881 2.416 1.00 87.25 106 ILE A O 1
ATOM 891 N N . GLY A 1 107 ? -2.217 -10.395 1.120 1.00 87.81 107 GLY A N 1
ATOM 892 C CA . GLY A 1 107 ? -1.536 -11.417 0.325 1.00 87.81 107 GLY A CA 1
ATOM 893 C C . GLY A 1 107 ? -0.453 -10.882 -0.619 1.00 87.81 107 GLY A C 1
ATOM 894 O O . GLY A 1 107 ? 0.486 -11.616 -0.905 1.00 87.81 107 GLY A O 1
ATOM 895 N N . THR A 1 108 ? -0.523 -9.617 -1.064 1.00 90.00 108 THR A N 1
ATOM 896 C CA . THR A 1 108 ? 0.538 -9.016 -1.906 1.00 90.00 108 THR A CA 1
ATOM 897 C C . THR A 1 108 ? 1.774 -8.677 -1.075 1.00 90.00 108 THR A C 1
ATOM 899 O O . THR A 1 108 ? 2.905 -8.754 -1.542 1.00 90.00 108 THR A O 1
ATOM 902 N N . LEU A 1 109 ? 1.576 -8.332 0.201 1.00 91.88 109 LEU A N 1
ATOM 903 C CA . LEU A 1 109 ? 2.683 -8.108 1.127 1.00 91.88 109 LEU A CA 1
ATOM 904 C C . LEU A 1 109 ? 3.330 -9.426 1.547 1.00 91.88 109 LEU A C 1
ATOM 906 O O . LEU A 1 109 ? 4.551 -9.502 1.612 1.00 91.88 109 LEU A O 1
ATOM 910 N N . LEU A 1 110 ? 2.520 -10.462 1.787 1.00 91.81 110 LEU A N 1
ATOM 911 C CA . LEU A 1 110 ? 3.026 -11.807 2.055 1.00 91.81 110 LEU A CA 1
ATOM 912 C C . LEU A 1 110 ? 3.901 -12.316 0.901 1.00 91.81 110 LEU A C 1
ATOM 914 O O . LEU A 1 110 ? 5.016 -12.763 1.150 1.00 91.81 110 LEU A O 1
ATOM 918 N N . HIS A 1 111 ? 3.420 -12.174 -0.339 1.00 91.44 111 HIS A N 1
ATOM 919 C CA . HIS A 1 111 ? 4.164 -12.530 -1.548 1.00 91.44 111 HIS A CA 1
ATOM 920 C C . HIS A 1 111 ? 5.528 -11.860 -1.603 1.00 91.44 111 HIS A C 1
ATOM 922 O O . HIS A 1 111 ? 6.548 -12.531 -1.727 1.00 91.44 111 HIS A O 1
ATOM 928 N N . GLN A 1 112 ? 5.561 -10.537 -1.435 1.00 93.31 112 GLN A N 1
ATOM 929 C CA . GLN A 1 112 ? 6.813 -9.797 -1.506 1.00 93.31 112 GLN A CA 1
ATOM 930 C C . GLN A 1 112 ? 7.789 -10.190 -0.388 1.00 93.31 112 GLN A C 1
ATOM 932 O O . GLN A 1 112 ? 8.987 -10.306 -0.629 1.00 93.31 112 GLN A O 1
ATOM 937 N N . LEU A 1 113 ? 7.295 -10.425 0.834 1.00 93.56 113 LEU A N 1
ATOM 938 C CA . LEU A 1 113 ? 8.133 -10.884 1.944 1.00 93.56 113 LEU A CA 1
ATOM 939 C C . LEU A 1 113 ? 8.745 -12.262 1.665 1.00 93.56 113 LEU A C 1
ATOM 941 O O . LEU A 1 113 ? 9.909 -12.474 2.000 1.00 93.56 113 LEU A O 1
ATOM 945 N N . LEU A 1 114 ? 7.982 -13.176 1.060 1.00 92.25 114 LEU A N 1
ATOM 946 C CA . LEU A 1 114 ? 8.460 -14.504 0.680 1.00 92.25 114 LEU A CA 1
ATOM 947 C C . LEU A 1 114 ? 9.486 -14.411 -0.459 1.00 92.25 114 LEU A C 1
ATOM 949 O O . LEU A 1 114 ? 10.613 -14.877 -0.318 1.00 92.25 114 LEU A O 1
ATOM 953 N N . LYS A 1 115 ? 9.127 -13.725 -1.548 1.00 92.19 115 LYS A N 1
ATOM 954 C CA . LYS A 1 115 ? 9.962 -13.514 -2.742 1.00 92.19 115 LYS A CA 1
ATOM 955 C C . LYS A 1 115 ? 11.295 -12.832 -2.428 1.00 92.19 115 LYS A C 1
ATOM 957 O O . LYS A 1 115 ? 12.315 -13.157 -3.028 1.00 92.19 115 LYS A O 1
ATOM 962 N N . GLU A 1 116 ? 11.301 -11.883 -1.494 1.00 92.44 116 GLU A N 1
ATOM 963 C CA . GLU A 1 116 ? 12.511 -11.172 -1.068 1.00 92.44 116 GLU A CA 1
ATOM 964 C C . GLU A 1 116 ? 13.229 -11.829 0.129 1.00 92.44 116 GLU A C 1
ATOM 966 O O . GLU A 1 116 ? 14.138 -11.224 0.693 1.00 92.44 116 GLU A O 1
ATOM 971 N N . ASN A 1 117 ? 12.871 -13.066 0.497 1.00 92.06 117 ASN A N 1
ATOM 972 C CA . ASN A 1 117 ? 13.510 -13.872 1.550 1.00 92.06 117 ASN A CA 1
ATOM 973 C C . ASN A 1 117 ? 13.466 -13.260 2.965 1.00 92.06 117 ASN A C 1
ATOM 975 O O . ASN A 1 117 ? 14.322 -13.541 3.805 1.00 92.06 117 ASN A O 1
ATOM 979 N N . PHE A 1 118 ? 12.456 -12.440 3.262 1.00 92.69 118 PHE A N 1
ATOM 980 C CA . PHE A 1 118 ? 12.215 -11.940 4.620 1.00 92.69 118 PHE A CA 1
ATOM 981 C C . PHE A 1 118 ? 11.510 -12.963 5.514 1.00 92.69 118 PHE A C 1
ATOM 983 O O . PHE A 1 118 ? 11.568 -12.841 6.741 1.00 92.69 118 PHE A O 1
ATOM 990 N N . ILE A 1 119 ? 10.814 -13.924 4.907 1.00 92.88 119 ILE A N 1
ATOM 991 C CA . ILE A 1 119 ? 10.124 -15.033 5.568 1.00 92.88 119 ILE A CA 1
ATOM 992 C C . ILE A 1 119 ? 10.358 -16.323 4.782 1.00 92.88 119 ILE A C 1
ATOM 994 O O . ILE A 1 119 ? 10.614 -16.292 3.581 1.00 92.88 119 ILE A O 1
ATOM 998 N N . SER A 1 120 ? 10.252 -17.455 5.466 1.00 92.50 120 SER A N 1
ATOM 999 C CA . SER A 1 120 ? 10.288 -18.788 4.861 1.00 92.50 120 SER A CA 1
ATOM 1000 C C . SER A 1 120 ? 8.922 -19.215 4.310 1.00 92.50 120 SER A C 1
ATOM 1002 O O . SER A 1 120 ? 7.879 -18.724 4.746 1.00 92.50 120 SER A O 1
ATOM 1004 N N . GLU A 1 121 ? 8.910 -20.211 3.420 1.00 89.75 121 GLU A N 1
ATOM 1005 C CA . GLU A 1 121 ? 7.669 -20.846 2.944 1.00 89.75 121 GLU A CA 1
ATOM 1006 C C . GLU A 1 121 ? 6.830 -21.424 4.094 1.00 89.75 121 GLU A C 1
ATOM 1008 O O . GLU A 1 121 ? 5.603 -21.365 4.070 1.00 89.75 121 GLU A O 1
ATOM 1013 N N . ILE A 1 122 ? 7.481 -21.951 5.138 1.00 89.38 122 ILE A N 1
ATOM 1014 C CA . ILE A 1 122 ? 6.800 -22.488 6.325 1.00 89.38 122 ILE A CA 1
ATOM 1015 C C . ILE A 1 122 ? 6.046 -21.369 7.051 1.00 89.38 122 ILE A C 1
ATOM 1017 O O . ILE A 1 122 ? 4.876 -21.538 7.394 1.00 89.38 122 ILE A O 1
ATOM 1021 N N . GLU A 1 123 ? 6.693 -20.220 7.259 1.00 88.62 123 GLU A N 1
ATOM 1022 C CA . GLU A 1 123 ? 6.066 -19.050 7.883 1.00 88.62 123 GLU A CA 1
ATOM 1023 C C . GLU A 1 123 ? 4.917 -18.508 7.022 1.00 88.62 123 GLU A C 1
ATOM 1025 O O . GLU A 1 123 ? 3.850 -18.200 7.557 1.00 88.62 123 GLU A O 1
ATOM 1030 N N . ALA A 1 124 ? 5.097 -18.445 5.699 1.00 87.44 124 ALA A N 1
ATOM 1031 C CA . ALA A 1 124 ? 4.056 -18.000 4.775 1.00 87.44 124 ALA A CA 1
ATOM 1032 C C . ALA A 1 124 ? 2.821 -18.917 4.810 1.00 87.44 124 ALA A C 1
ATOM 1034 O O . ALA A 1 124 ? 1.695 -18.438 4.970 1.00 87.44 124 ALA A O 1
ATOM 1035 N N . ASN A 1 125 ? 3.027 -20.236 4.763 1.00 86.50 125 ASN A N 1
ATOM 1036 C CA . ASN A 1 125 ? 1.954 -21.227 4.845 1.00 86.50 125 ASN A CA 1
ATOM 1037 C C . ASN A 1 125 ? 1.229 -21.183 6.200 1.00 86.50 125 ASN A C 1
ATOM 1039 O O . ASN A 1 125 ? -0.003 -21.237 6.254 1.00 86.50 125 ASN A O 1
ATOM 1043 N N . ALA A 1 126 ? 1.972 -21.019 7.300 1.00 86.50 126 ALA A N 1
ATOM 1044 C CA . ALA A 1 126 ? 1.408 -20.919 8.646 1.00 86.50 126 ALA A CA 1
ATOM 1045 C C . ALA A 1 126 ? 0.521 -19.675 8.839 1.00 86.50 126 ALA A C 1
ATOM 1047 O O . ALA A 1 126 ? -0.412 -19.704 9.644 1.00 86.50 126 ALA A O 1
ATOM 1048 N N . ALA A 1 127 ? 0.744 -18.604 8.068 1.00 84.38 127 ALA A N 1
ATOM 1049 C CA . ALA A 1 127 ? -0.092 -17.405 8.116 1.00 84.38 127 A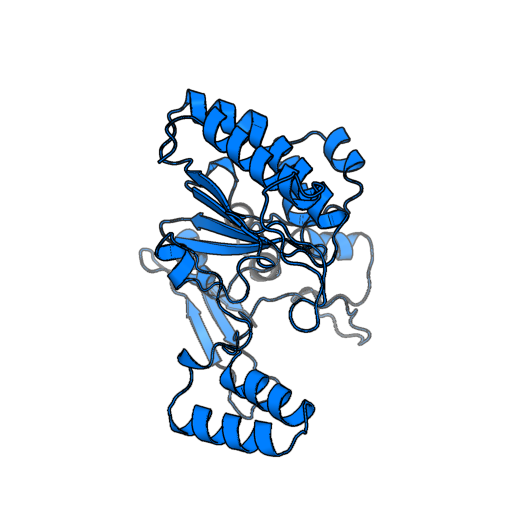LA A CA 1
ATOM 1050 C C . ALA A 1 127 ? -1.555 -17.691 7.741 1.00 84.38 127 ALA A C 1
ATOM 1052 O O . ALA A 1 127 ? -2.470 -16.965 8.150 1.00 84.38 127 ALA A O 1
ATOM 1053 N N . GLY A 1 128 ? -1.800 -18.734 6.935 1.00 81.44 128 GLY A N 1
ATOM 1054 C CA . GLY A 1 128 ? -3.110 -19.061 6.372 1.00 81.44 128 GLY A CA 1
ATOM 1055 C C . GLY A 1 128 ? -3.735 -17.884 5.615 1.00 81.44 128 GLY A C 1
ATOM 1056 O O . GLY A 1 128 ? -4.945 -17.666 5.708 1.00 81.44 128 GLY A O 1
ATOM 1057 N N . ILE A 1 129 ? -2.899 -17.063 4.982 1.00 83.75 129 ILE A N 1
ATOM 1058 C CA . ILE A 1 129 ? -3.277 -15.955 4.106 1.00 83.75 129 ILE A CA 1
ATOM 1059 C C . ILE A 1 129 ? -3.043 -16.449 2.682 1.00 83.75 129 ILE A C 1
ATOM 1061 O O . ILE A 1 129 ? -2.003 -17.033 2.400 1.00 83.75 129 ILE A O 1
ATOM 1065 N N . VAL A 1 130 ? -4.006 -16.221 1.790 1.00 82.12 130 VAL A N 1
ATOM 1066 C CA . VAL A 1 130 ? -3.822 -16.537 0.370 1.00 82.12 130 VAL A CA 1
ATOM 1067 C C . VAL A 1 130 ? -2.799 -15.555 -0.199 1.00 82.12 130 VAL A C 1
ATOM 1069 O O . VAL A 1 130 ? -3.045 -14.346 -0.222 1.00 82.12 130 VAL A O 1
ATOM 1072 N N . GLU A 1 131 ? -1.647 -16.073 -0.613 1.00 80.62 131 GLU A N 1
ATOM 1073 C CA . GLU A 1 131 ? -0.625 -15.311 -1.326 1.00 80.62 131 GLU A CA 1
ATOM 1074 C C . GLU A 1 131 ? -1.188 -14.774 -2.651 1.00 80.62 131 GLU A C 1
ATOM 1076 O O . GLU A 1 131 ? -1.953 -15.448 -3.343 1.00 80.62 131 GLU A O 1
ATOM 1081 N N . MET A 1 132 ? -0.828 -13.540 -2.999 1.00 81.00 132 MET A N 1
ATOM 1082 C CA . MET A 1 132 ? -1.226 -12.895 -4.252 1.00 81.00 132 MET A CA 1
ATOM 1083 C C . MET A 1 132 ? 0.007 -12.690 -5.126 1.00 81.00 132 MET A C 1
ATOM 1085 O O . MET A 1 132 ? 1.063 -12.390 -4.608 1.00 81.00 132 MET A O 1
ATOM 1089 N N . HIS A 1 133 ? -0.112 -12.739 -6.446 1.00 75.00 133 HIS A N 1
ATOM 1090 C CA . HIS A 1 133 ? 1.054 -12.733 -7.348 1.00 75.00 133 HIS A CA 1
ATOM 1091 C C . HIS A 1 133 ? 1.724 -11.362 -7.587 1.00 75.00 133 HIS A C 1
ATOM 1093 O O . HIS A 1 133 ? 2.371 -11.176 -8.610 1.00 75.00 133 HIS A O 1
ATOM 1099 N N . TYR A 1 134 ? 1.533 -10.376 -6.708 1.00 78.38 134 TYR A N 1
ATOM 1100 C CA . TYR A 1 134 ? 2.043 -9.014 -6.920 1.00 78.38 134 TYR A CA 1
ATOM 1101 C C . TYR A 1 134 ? 2.702 -8.465 -5.671 1.00 78.38 134 TYR A C 1
ATOM 1103 O O . TYR A 1 134 ? 2.266 -8.775 -4.563 1.00 78.38 134 TYR A O 1
ATOM 1111 N N . ASP A 1 135 ? 3.692 -7.595 -5.863 1.00 85.31 135 ASP A N 1
ATOM 1112 C CA . ASP A 1 135 ? 4.386 -6.940 -4.762 1.00 85.31 135 ASP A CA 1
ATOM 1113 C C . ASP A 1 135 ? 3.491 -5.858 -4.122 1.00 85.31 135 ASP A C 1
ATOM 1115 O O . ASP A 1 135 ? 2.617 -5.262 -4.760 1.00 85.31 135 ASP A O 1
ATOM 1119 N N . PHE A 1 136 ? 3.667 -5.614 -2.822 1.00 89.62 136 PHE A N 1
ATOM 1120 C CA . PHE A 1 136 ? 2.936 -4.567 -2.100 1.00 89.62 136 PHE A CA 1
ATOM 1121 C C . PHE A 1 136 ? 3.612 -3.199 -2.243 1.00 89.62 136 PHE A C 1
ATOM 1123 O O . PHE A 1 136 ? 2.941 -2.177 -2.412 1.00 89.62 136 PHE A O 1
ATOM 1130 N N . PHE A 1 137 ? 4.940 -3.177 -2.158 1.00 89.19 137 PHE A N 1
ATOM 1131 C CA . PHE A 1 137 ? 5.770 -2.009 -2.404 1.00 89.19 137 PHE A CA 1
ATOM 1132 C C . PHE A 1 137 ? 6.141 -1.939 -3.886 1.00 89.19 137 PHE A C 1
ATOM 1134 O O . PHE A 1 137 ? 6.430 -2.945 -4.524 1.00 89.19 137 PHE A O 1
ATOM 1141 N N . LEU A 1 138 ? 6.205 -0.720 -4.424 1.00 84.69 138 LEU A N 1
ATOM 1142 C CA . LEU A 1 138 ? 6.599 -0.468 -5.820 1.00 84.69 138 LEU A CA 1
ATOM 1143 C C . LEU A 1 138 ? 8.065 -0.823 -6.139 1.00 84.69 138 LEU A C 1
ATOM 1145 O O . LEU A 1 138 ? 8.480 -0.731 -7.285 1.00 84.69 138 LEU A O 1
ATOM 1149 N N . THR A 1 139 ? 8.871 -1.167 -5.139 1.00 85.19 139 THR A N 1
ATOM 1150 C CA . THR A 1 139 ? 10.282 -1.536 -5.286 1.00 85.19 139 THR A CA 1
ATOM 1151 C C . THR A 1 139 ? 10.631 -2.597 -4.246 1.00 85.19 139 THR A C 1
ATOM 1153 O O . THR A 1 139 ? 9.827 -2.858 -3.347 1.00 85.19 139 THR A O 1
ATOM 1156 N N . ASN A 1 140 ? 11.834 -3.171 -4.333 1.00 87.19 140 ASN A N 1
ATOM 1157 C CA . ASN A 1 140 ? 12.349 -4.042 -3.284 1.00 87.19 140 ASN A CA 1
ATOM 1158 C C . ASN A 1 140 ? 12.314 -3.354 -1.917 1.00 87.19 140 ASN A C 1
ATOM 1160 O O . ASN A 1 140 ? 12.709 -2.193 -1.789 1.00 87.19 140 ASN A O 1
ATOM 1164 N N . ILE A 1 141 ? 11.958 -4.097 -0.873 1.00 88.50 141 ILE A N 1
ATOM 1165 C CA . ILE A 1 141 ? 11.892 -3.573 0.498 1.00 88.50 141 ILE A CA 1
ATOM 1166 C C . ILE A 1 141 ? 13.245 -2.988 0.929 1.00 88.50 141 ILE A C 1
ATOM 1168 O O . ILE A 1 141 ? 13.288 -1.953 1.593 1.00 88.50 141 ILE A O 1
ATOM 1172 N N . LYS A 1 142 ? 14.360 -3.594 0.496 1.00 84.88 142 LYS A N 1
ATOM 1173 C CA . LYS A 1 142 ? 15.721 -3.104 0.787 1.00 84.88 142 LYS A CA 1
ATOM 1174 C C . LYS A 1 142 ? 16.014 -1.697 0.239 1.00 84.88 142 LYS A C 1
ATOM 1176 O O . LYS A 1 142 ? 16.901 -1.028 0.755 1.00 84.88 142 LYS A O 1
ATOM 1181 N N . ASN A 1 143 ? 15.284 -1.253 -0.788 1.00 86.69 143 ASN A N 1
ATOM 1182 C CA . ASN A 1 143 ? 15.463 0.062 -1.411 1.00 86.69 143 ASN A CA 1
ATOM 1183 C C . ASN A 1 143 ? 14.679 1.166 -0.682 1.00 86.69 143 ASN A C 1
ATOM 1185 O O . ASN A 1 143 ? 14.807 2.346 -1.012 1.00 86.69 143 ASN A O 1
ATOM 1189 N N . LEU A 1 144 ? 13.831 0.801 0.282 1.00 87.88 144 LEU A N 1
ATOM 1190 C CA . LEU A 1 144 ? 13.008 1.750 1.017 1.00 87.88 144 LEU A CA 1
ATOM 1191 C C . LEU A 1 144 ? 13.855 2.491 2.052 1.00 87.88 144 LEU A C 1
ATOM 1193 O O . LEU A 1 144 ? 14.613 1.895 2.813 1.00 87.88 144 LEU A O 1
ATOM 1197 N N . THR A 1 145 ? 13.691 3.809 2.113 1.00 89.19 145 THR A N 1
ATOM 1198 C CA . THR A 1 145 ? 14.416 4.667 3.065 1.00 89.19 145 THR A CA 1
ATOM 1199 C C . THR A 1 145 ? 13.608 4.956 4.328 1.00 89.19 145 THR A C 1
ATOM 1201 O O . THR A 1 145 ? 14.161 5.244 5.389 1.00 89.19 145 THR A O 1
ATOM 1204 N N . GLU A 1 146 ? 12.285 4.849 4.242 1.00 91.06 146 GLU A N 1
ATOM 1205 C CA . GLU A 1 146 ? 11.371 5.092 5.350 1.00 91.06 146 GLU A CA 1
ATOM 1206 C C . GLU A 1 146 ? 10.069 4.329 5.123 1.00 91.06 146 GLU A C 1
ATOM 1208 O O . GLU A 1 146 ? 9.559 4.307 4.000 1.00 91.06 146 GLU A O 1
ATOM 1213 N N . ILE A 1 147 ? 9.517 3.740 6.186 1.00 92.19 147 ILE A N 1
ATOM 1214 C CA . ILE A 1 147 ? 8.225 3.049 6.172 1.00 92.19 147 ILE A CA 1
ATOM 1215 C C . ILE A 1 147 ? 7.448 3.445 7.424 1.00 92.19 147 ILE A C 1
ATOM 1217 O O . ILE A 1 147 ? 7.902 3.234 8.543 1.00 92.19 147 ILE A O 1
ATOM 1221 N N . LYS A 1 148 ? 6.246 3.983 7.237 1.00 91.44 148 LYS A N 1
ATOM 1222 C CA . LYS A 1 148 ? 5.325 4.377 8.303 1.00 91.44 148 LYS A CA 1
ATOM 1223 C C . LYS A 1 148 ? 3.994 3.683 8.131 1.00 91.44 148 LYS A C 1
ATOM 1225 O O . LYS A 1 148 ? 3.388 3.765 7.069 1.00 91.44 148 LYS A O 1
ATOM 1230 N N . MET A 1 149 ? 3.516 3.036 9.180 1.00 91.19 149 MET A N 1
ATOM 1231 C CA . MET A 1 149 ? 2.243 2.328 9.186 1.00 91.19 149 MET A CA 1
ATOM 1232 C C . MET A 1 149 ? 1.323 2.962 10.221 1.00 91.19 149 MET A C 1
ATOM 1234 O O . MET A 1 149 ? 1.665 3.030 11.400 1.00 91.19 149 MET A O 1
ATOM 1238 N N . TYR A 1 150 ? 0.158 3.414 9.772 1.00 87.00 150 TYR A N 1
ATOM 1239 C CA . TYR A 1 150 ? -0.856 4.059 10.596 1.00 87.00 150 TYR A CA 1
ATOM 1240 C C . TYR A 1 150 ? -2.087 3.172 10.681 1.00 87.00 150 TYR A C 1
ATOM 1242 O O . TYR A 1 150 ? -2.637 2.793 9.647 1.00 87.00 150 TYR A O 1
ATOM 1250 N N . ASP A 1 151 ? -2.559 2.893 11.890 1.00 83.38 151 ASP A N 1
ATOM 1251 C CA . ASP A 1 151 ? -3.862 2.260 12.059 1.00 83.38 151 ASP A CA 1
ATOM 1252 C C . ASP A 1 151 ? -4.968 3.280 11.756 1.00 83.38 151 ASP A C 1
ATOM 1254 O O . ASP A 1 151 ? -5.179 4.238 12.505 1.00 83.38 151 ASP A O 1
ATOM 1258 N N . LEU A 1 152 ? -5.683 3.088 10.648 1.00 77.19 152 LEU A N 1
ATOM 1259 C CA . LEU A 1 152 ? -6.768 3.980 10.241 1.00 77.19 152 LEU A CA 1
ATOM 1260 C C . LEU A 1 152 ? -8.002 3.852 11.141 1.00 77.19 152 LEU A C 1
ATOM 1262 O O . LEU A 1 152 ? -8.903 4.676 11.023 1.00 77.19 152 LEU A O 1
ATOM 1266 N N . THR A 1 153 ? -8.060 2.855 12.033 1.00 70.62 153 THR A N 1
ATOM 1267 C CA . THR A 1 153 ? -9.101 2.804 13.071 1.00 70.62 153 THR A CA 1
ATOM 1268 C C . THR A 1 153 ? -8.862 3.831 14.184 1.00 70.62 153 THR A C 1
ATOM 1270 O O . THR A 1 153 ? -9.825 4.339 14.751 1.00 70.62 153 THR A O 1
ATOM 1273 N N . GLU A 1 154 ? -7.606 4.195 14.468 1.00 71.62 154 GLU A N 1
ATOM 1274 C CA . GLU A 1 154 ? -7.260 5.267 15.418 1.00 71.62 154 GLU A CA 1
ATOM 1275 C C . GLU A 1 154 ? -7.156 6.628 14.716 1.00 71.62 154 GLU A C 1
ATOM 1277 O O . GLU A 1 154 ? -7.596 7.649 15.248 1.00 71.62 154 GLU A O 1
ATOM 1282 N N . TYR A 1 155 ? -6.599 6.644 13.503 1.00 70.81 155 TYR A N 1
ATOM 1283 C CA . TYR A 1 155 ? -6.410 7.844 12.689 1.00 70.81 155 TYR A CA 1
ATOM 1284 C C . TYR A 1 155 ? -7.430 7.918 11.548 1.00 70.81 155 TYR A C 1
ATOM 1286 O O . TYR A 1 155 ? -7.068 8.050 10.376 1.00 70.81 155 TYR A O 1
ATOM 1294 N N . GLU A 1 156 ? -8.717 7.829 11.879 1.00 65.88 156 GLU A N 1
ATOM 1295 C CA . GLU A 1 156 ? -9.778 7.999 10.887 1.00 65.88 156 GLU A CA 1
ATOM 1296 C C . GLU A 1 156 ? -9.672 9.392 10.228 1.00 65.88 156 GLU A C 1
ATOM 1298 O O . GLU A 1 156 ? -9.441 10.405 10.893 1.00 65.88 156 GLU A O 1
ATOM 1303 N N . GLY A 1 157 ? -9.759 9.443 8.893 1.00 62.44 157 GLY A N 1
ATOM 1304 C CA . GLY A 1 157 ? -9.613 10.686 8.124 1.00 62.44 157 GLY A CA 1
ATOM 1305 C C . GLY A 1 157 ? -8.173 11.196 7.943 1.00 62.44 157 GLY A C 1
ATOM 1306 O O . GLY A 1 157 ? -7.984 12.357 7.569 1.00 62.44 157 GLY A O 1
ATOM 1307 N N . LEU A 1 158 ? -7.153 10.363 8.188 1.00 71.56 158 LEU A N 1
ATOM 1308 C CA . LEU A 1 158 ? -5.745 10.725 7.997 1.00 71.56 158 LEU A CA 1
ATOM 1309 C C . LEU A 1 158 ? -5.449 11.179 6.556 1.00 71.56 158 LEU A C 1
ATOM 1311 O O . LEU A 1 158 ? -5.727 10.469 5.590 1.00 71.56 158 LEU A O 1
ATOM 1315 N N . THR A 1 159 ? -4.847 12.362 6.401 1.00 69.94 159 THR A N 1
ATOM 1316 C CA . THR A 1 159 ? -4.510 12.923 5.083 1.00 69.94 159 THR A CA 1
ATOM 1317 C C . THR A 1 159 ? -3.017 12.820 4.766 1.00 69.94 159 THR A C 1
ATOM 1319 O O . THR A 1 159 ? -2.172 12.797 5.659 1.00 69.94 159 THR A O 1
ATOM 1322 N N . MET A 1 160 ? -2.656 12.894 3.478 1.00 68.12 160 MET A N 1
ATOM 1323 C CA . MET A 1 160 ? -1.248 12.981 3.052 1.00 68.12 160 MET A CA 1
ATOM 1324 C C . MET A 1 160 ? -0.498 14.177 3.658 1.00 68.12 160 MET A C 1
ATOM 1326 O O . MET A 1 160 ? 0.711 14.103 3.866 1.00 68.12 160 MET A O 1
ATOM 1330 N N . SER A 1 161 ? -1.188 15.286 3.956 1.00 68.38 161 SER A N 1
ATOM 1331 C CA . SER A 1 161 ? -0.555 16.418 4.643 1.00 68.38 161 SER A CA 1
ATOM 1332 C C . SER A 1 161 ? -0.181 16.070 6.082 1.00 68.38 161 SER A C 1
ATOM 1334 O O . SER A 1 161 ? 0.818 16.590 6.572 1.00 68.38 161 SER A O 1
ATOM 1336 N N . ASP A 1 162 ? -0.975 15.246 6.762 1.00 72.25 162 ASP A N 1
ATOM 1337 C CA . ASP A 1 162 ? -0.715 14.847 8.145 1.00 72.25 162 ASP A CA 1
ATOM 1338 C C . ASP A 1 162 ? 0.482 13.889 8.206 1.00 72.25 162 ASP A C 1
ATOM 1340 O O . ASP A 1 162 ? 1.360 14.057 9.053 1.00 72.25 162 ASP A O 1
ATOM 1344 N N . VAL A 1 163 ? 0.570 12.963 7.240 1.00 74.44 163 VAL A N 1
ATOM 1345 C CA . VAL A 1 163 ? 1.727 12.069 7.053 1.00 74.44 163 VAL A CA 1
ATOM 1346 C C . VAL A 1 163 ? 3.009 12.883 6.862 1.00 74.44 163 VAL A C 1
ATOM 1348 O O . VAL A 1 163 ? 3.983 12.679 7.584 1.00 74.44 163 VAL A O 1
ATOM 1351 N N . LYS A 1 164 ? 2.993 13.876 5.958 1.00 69.62 164 LYS A N 1
ATOM 1352 C CA . LYS A 1 164 ? 4.148 14.755 5.693 1.00 69.62 164 LYS A CA 1
ATOM 1353 C C . LYS A 1 164 ? 4.573 15.584 6.910 1.00 69.62 164 LYS A C 1
ATOM 1355 O O . LYS A 1 164 ? 5.758 15.839 7.084 1.00 69.62 164 LYS A O 1
ATOM 1360 N N . LYS A 1 165 ? 3.623 16.014 7.747 1.00 71.00 165 LYS A N 1
ATOM 1361 C CA . LYS A 1 165 ? 3.892 16.818 8.955 1.00 71.00 165 LYS A CA 1
ATOM 1362 C C . LYS A 1 165 ? 4.354 15.975 10.153 1.00 71.00 165 LYS A C 1
ATOM 1364 O O . LYS A 1 165 ? 4.744 16.544 11.170 1.00 71.00 165 LYS A O 1
ATOM 1369 N N . GLY A 1 166 ? 4.294 14.642 10.066 1.00 62.12 166 GLY A N 1
ATOM 1370 C CA . GLY A 1 166 ? 4.824 13.715 11.074 1.00 62.12 166 GLY A CA 1
ATOM 1371 C C . GLY A 1 166 ? 4.078 13.690 12.414 1.00 62.12 166 GLY A C 1
ATOM 1372 O O . GLY A 1 166 ? 4.508 12.999 13.333 1.00 62.12 166 GLY A O 1
ATOM 1373 N N . LYS A 1 167 ? 2.964 14.419 12.546 1.00 66.12 167 LYS A N 1
ATOM 1374 C CA . LYS A 1 167 ? 2.117 14.439 13.748 1.00 66.12 167 LYS A CA 1
ATOM 1375 C C . LYS A 1 167 ? 0.666 14.164 13.351 1.00 66.12 167 LYS A C 1
ATOM 1377 O O . LYS A 1 167 ? -0.110 15.115 13.216 1.00 66.12 167 LYS A O 1
ATOM 1382 N N . PRO A 1 168 ? 0.298 12.889 13.133 1.00 65.88 168 PRO A N 1
ATOM 1383 C CA . PRO A 1 168 ? -1.084 12.519 12.876 1.00 65.88 168 PRO A CA 1
ATOM 1384 C C . PRO A 1 168 ? -1.934 12.938 14.072 1.00 65.88 168 PRO A C 1
ATOM 1386 O O . PRO A 1 168 ? -1.601 12.621 15.215 1.00 65.88 168 PRO A O 1
ATOM 1389 N N . LYS A 1 169 ? -3.031 13.646 13.817 1.00 63.47 169 LYS A N 1
ATOM 1390 C CA . LYS A 1 169 ? -4.050 13.911 14.829 1.00 63.47 169 LYS A CA 1
ATOM 1391 C C . LYS A 1 169 ? -5.290 13.120 14.462 1.00 63.47 169 LYS A C 1
ATOM 1393 O O . LYS A 1 169 ? -5.711 13.152 13.307 1.00 63.47 169 LYS A O 1
ATOM 1398 N N . LYS A 1 170 ? -5.864 12.433 15.448 1.00 61.78 170 LYS A N 1
ATOM 1399 C CA . LYS A 1 170 ? -7.209 11.883 15.322 1.00 61.78 170 LYS A CA 1
ATOM 1400 C C . LYS A 1 170 ? -8.162 13.040 15.037 1.00 61.78 170 LYS A C 1
ATOM 1402 O O . LYS A 1 170 ? -8.127 14.044 15.750 1.00 61.78 170 LYS A O 1
ATOM 1407 N N . ARG A 1 171 ? -8.958 12.918 13.979 1.00 58.09 171 ARG A N 1
ATOM 1408 C CA . ARG A 1 171 ? -10.031 13.865 13.680 1.00 58.09 171 ARG A CA 1
ATOM 1409 C C . ARG A 1 171 ? -11.340 13.237 14.148 1.00 58.09 171 ARG A C 1
ATOM 1411 O O . ARG A 1 171 ? -11.505 12.031 13.962 1.00 58.09 171 ARG A O 1
ATOM 1418 N N . PRO A 1 172 ? -12.245 13.997 14.778 1.00 55.53 172 PRO A N 1
ATOM 1419 C CA . PRO A 1 172 ? -13.594 13.511 15.011 1.00 55.53 172 PRO A CA 1
ATOM 1420 C C . PRO A 1 172 ? -14.199 13.065 13.677 1.00 55.53 172 PRO A C 1
ATOM 1422 O O . PRO A 1 172 ? -14.094 13.782 12.676 1.00 55.53 172 PRO A O 1
ATOM 1425 N N . TYR A 1 173 ? -14.827 11.888 13.653 1.00 54.16 173 TYR A N 1
ATOM 1426 C CA . TYR A 1 173 ? -15.762 11.559 12.585 1.00 54.16 173 TYR A CA 1
ATOM 1427 C C . TYR A 1 173 ? -16.823 12.660 12.622 1.00 54.16 173 TYR A C 1
ATOM 1429 O O . TYR A 1 173 ? -17.527 12.755 13.622 1.00 54.16 173 TYR A O 1
ATOM 1437 N N . ARG A 1 174 ? -16.887 13.505 11.578 1.00 66.06 174 ARG A N 1
ATOM 1438 C CA . ARG A 1 174 ? -17.784 14.679 11.485 1.00 66.06 174 ARG A CA 1
ATOM 1439 C C . ARG A 1 174 ? -17.331 15.917 12.280 1.00 66.06 174 ARG A C 1
ATOM 1441 O O . ARG A 1 174 ? -18.069 16.468 13.089 1.00 66.06 174 ARG A O 1
ATOM 1448 N N . ASP A 1 175 ? -16.106 16.378 12.030 1.00 67.88 175 ASP A N 1
ATOM 1449 C CA . ASP A 1 175 ? -15.564 17.600 12.641 1.00 67.88 175 ASP A CA 1
ATOM 1450 C C . ASP A 1 175 ? -16.218 18.883 12.086 1.00 67.88 175 ASP A C 1
ATOM 1452 O O . ASP A 1 175 ? -15.841 19.398 11.029 1.00 67.88 175 ASP A O 1
ATOM 1456 N N . GLU A 1 176 ? -17.182 19.427 12.830 1.00 74.56 176 GLU A N 1
ATOM 1457 C CA . GLU A 1 176 ? -17.904 20.659 12.486 1.00 74.56 176 GLU A CA 1
ATOM 1458 C C . GLU A 1 176 ? -16.993 21.884 12.349 1.00 74.56 176 GLU A C 1
ATOM 1460 O O . GLU A 1 176 ? -17.339 22.826 11.637 1.00 74.56 176 GLU A O 1
ATOM 1465 N N . SER A 1 177 ? -15.805 21.888 12.966 1.00 71.31 177 SER A N 1
ATOM 1466 C CA . SER A 1 177 ? -14.865 23.009 12.843 1.00 71.31 177 SER A CA 1
ATOM 1467 C C . SER A 1 177 ? -14.346 23.193 11.413 1.00 71.31 177 SER A C 1
ATOM 1469 O O . SER A 1 177 ? -13.938 24.295 11.047 1.00 71.31 177 SER A O 1
ATOM 1471 N N . THR A 1 178 ? -14.416 22.137 10.595 1.00 70.62 178 THR A N 1
ATOM 1472 C CA . THR A 1 178 ? -13.994 22.144 9.188 1.00 70.62 178 THR A CA 1
ATOM 1473 C C . THR A 1 178 ? -15.055 22.680 8.225 1.00 70.62 178 THR A C 1
ATOM 1475 O O . THR A 1 178 ? -14.740 22.935 7.063 1.00 70.62 178 THR A O 1
ATOM 1478 N N . LEU A 1 179 ? -16.289 22.873 8.700 1.00 78.50 179 LEU A N 1
ATOM 1479 C CA . LEU A 1 179 ? -17.408 23.376 7.911 1.00 78.50 179 LEU A CA 1
ATOM 1480 C C . LEU A 1 179 ? -17.379 24.907 7.804 1.00 78.50 179 LEU A C 1
ATOM 1482 O O . LEU A 1 179 ? -17.005 25.611 8.750 1.00 78.50 179 LEU A O 1
ATOM 1486 N N . THR A 1 180 ? -17.839 25.431 6.669 1.00 83.25 180 THR A N 1
ATOM 1487 C CA . THR A 1 180 ? -18.134 26.862 6.513 1.00 83.25 180 THR A CA 1
ATOM 1488 C C . THR A 1 180 ? -19.299 27.282 7.413 1.00 83.25 180 THR A C 1
ATOM 1490 O O . THR A 1 180 ? -20.057 26.446 7.909 1.00 83.25 180 THR A O 1
ATOM 1493 N N . ASN A 1 181 ? -19.472 28.588 7.625 1.00 86.94 181 ASN A N 1
ATOM 1494 C CA . ASN A 1 181 ? -20.582 29.103 8.435 1.00 86.94 181 ASN A CA 1
ATOM 1495 C C . ASN A 1 181 ? -21.951 28.680 7.873 1.00 86.94 181 ASN A C 1
ATOM 1497 O O . ASN A 1 181 ? -22.821 28.271 8.638 1.00 86.94 181 ASN A O 1
ATOM 1501 N N . ASP A 1 182 ? -22.103 28.672 6.547 1.00 83.62 182 ASP A N 1
ATOM 1502 C CA . ASP A 1 182 ? -23.338 28.238 5.885 1.00 83.62 182 ASP A CA 1
ATOM 1503 C C . ASP A 1 182 ? -23.580 26.734 6.065 1.00 83.62 182 ASP A C 1
ATOM 1505 O O . ASP A 1 182 ? -24.687 26.306 6.382 1.00 83.62 182 ASP A O 1
ATOM 1509 N N . GLN A 1 183 ? -22.531 25.915 5.941 1.00 85.88 183 GLN A N 1
ATOM 1510 C CA . GLN A 1 183 ? -22.612 24.475 6.190 1.00 85.88 183 GLN A CA 1
ATOM 1511 C C . GLN A 1 183 ? -22.975 24.163 7.647 1.00 85.88 183 GLN A C 1
ATOM 1513 O O . GLN A 1 183 ? -23.749 23.241 7.893 1.00 85.88 183 GLN A O 1
ATOM 1518 N N . LYS A 1 184 ? -22.466 24.942 8.609 1.00 88.38 184 LYS A N 1
ATOM 1519 C CA . LYS A 1 184 ? -22.853 24.827 10.024 1.00 88.38 184 LYS A CA 1
ATOM 152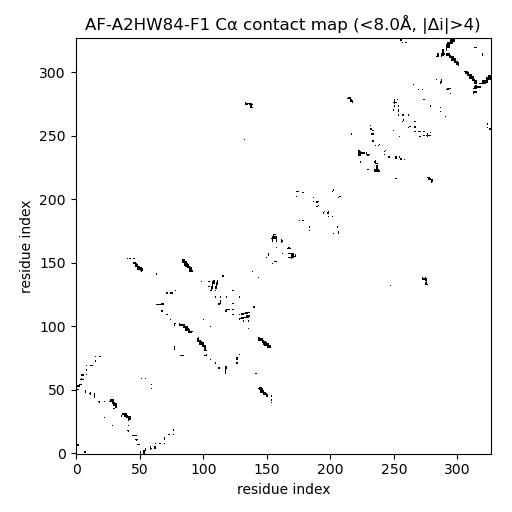0 C C . LYS A 1 184 ? -24.325 25.175 10.229 1.00 88.38 184 LYS A C 1
ATOM 1522 O O . LYS A 1 184 ? -25.026 24.425 10.898 1.00 88.38 184 LYS A O 1
ATOM 1527 N N . ALA A 1 185 ? -24.809 26.256 9.614 1.00 86.94 185 ALA A N 1
ATOM 1528 C CA . ALA A 1 185 ? -26.217 26.645 9.690 1.00 86.94 185 ALA A CA 1
ATOM 1529 C C . ALA A 1 185 ? -27.145 25.570 9.097 1.00 86.94 185 ALA A C 1
ATOM 1531 O O . ALA A 1 185 ? -28.170 25.237 9.691 1.00 86.94 185 ALA A O 1
ATOM 1532 N N . ILE A 1 186 ? -26.756 24.970 7.966 1.00 87.88 186 ILE A N 1
ATOM 1533 C CA . ILE A 1 186 ? -27.482 23.852 7.348 1.00 87.88 186 ILE A CA 1
ATOM 1534 C C . ILE A 1 186 ? -27.467 22.624 8.264 1.00 87.88 186 ILE A C 1
ATOM 1536 O O . ILE A 1 186 ? -28.510 22.008 8.468 1.00 87.88 186 ILE A O 1
ATOM 1540 N N . LEU A 1 187 ? -26.317 22.269 8.842 1.00 87.19 187 LEU A N 1
ATOM 1541 C CA . LEU A 1 187 ? -26.215 21.133 9.755 1.00 87.19 187 LEU A CA 1
ATOM 1542 C C . LEU A 1 187 ? -27.094 21.320 11.001 1.00 87.19 187 LEU A C 1
ATOM 1544 O O . LEU A 1 187 ? -27.778 20.380 11.398 1.00 87.19 187 LEU A O 1
ATOM 1548 N N . GLU A 1 188 ? -27.120 22.518 11.588 1.00 89.69 188 GLU A N 1
ATOM 1549 C CA . GLU A 1 188 ? -27.992 22.840 12.725 1.00 89.69 188 GLU A CA 1
ATOM 1550 C C . GLU A 1 188 ? -29.477 22.746 12.356 1.00 89.69 188 GLU A C 1
ATOM 1552 O O . GLU A 1 188 ? -30.252 22.107 13.069 1.00 89.69 188 GLU A O 1
ATOM 1557 N N . ALA A 1 189 ? -29.872 23.276 11.195 1.00 87.25 189 ALA A N 1
ATOM 1558 C CA . ALA A 1 189 ? -31.234 23.115 10.693 1.00 87.25 189 ALA A CA 1
ATOM 1559 C C . ALA A 1 189 ? -31.595 21.630 10.496 1.00 87.25 189 ALA A C 1
ATOM 1561 O O . ALA A 1 189 ? -32.686 21.197 10.862 1.00 87.25 189 ALA A O 1
ATOM 1562 N N . LEU A 1 190 ? -30.666 20.815 9.982 1.00 87.81 190 LEU A N 1
ATOM 1563 C CA . LEU A 1 190 ? -30.863 19.374 9.813 1.00 87.81 190 LEU A CA 1
ATOM 1564 C C . LEU A 1 190 ? -30.972 18.631 11.150 1.00 87.81 190 LEU A C 1
ATOM 1566 O O . LEU A 1 190 ? -31.826 17.751 11.269 1.00 87.81 190 LEU A O 1
ATOM 1570 N N . LYS A 1 191 ? -30.179 18.991 12.169 1.00 86.00 191 LYS A N 1
ATOM 1571 C CA . LYS A 1 191 ? -30.297 18.428 13.528 1.00 86.00 191 LYS A CA 1
ATOM 1572 C C . LYS A 1 191 ? -31.691 18.665 14.112 1.00 86.00 191 LYS A C 1
ATOM 1574 O O . LYS A 1 191 ? -32.277 17.740 14.672 1.00 86.00 191 LYS A O 1
ATOM 1579 N N . GLN A 1 192 ? -32.260 19.854 13.899 1.00 87.38 192 GLN A N 1
ATOM 1580 C CA . GLN A 1 192 ? -33.610 20.203 14.359 1.00 87.38 192 GLN A CA 1
ATOM 1581 C C . GLN A 1 192 ? -34.719 19.378 13.687 1.00 87.38 192 GLN A C 1
ATOM 1583 O O . GLN A 1 192 ? -35.781 19.190 14.273 1.00 87.38 192 GLN A O 1
ATOM 1588 N N . THR A 1 193 ? -34.483 18.828 12.489 1.00 84.25 193 THR A N 1
ATOM 1589 C CA . THR A 1 193 ? -35.472 17.959 11.820 1.00 84.25 193 THR A CA 1
ATOM 1590 C C . THR A 1 193 ? -35.613 16.575 12.456 1.00 84.25 193 THR A C 1
ATOM 1592 O O . THR A 1 193 ? -36.565 15.862 12.137 1.00 84.25 193 THR A O 1
ATOM 1595 N N . GLY A 1 194 ? -34.660 16.155 13.300 1.00 78.56 194 GLY A N 1
ATOM 1596 C CA . GLY A 1 194 ? -34.673 14.840 13.944 1.00 78.56 194 GLY A CA 1
ATOM 1597 C C . GLY A 1 194 ? -34.585 13.654 12.975 1.00 78.56 194 GLY A C 1
ATOM 1598 O O . GLY A 1 194 ? -34.944 12.543 13.353 1.00 78.56 194 GLY A O 1
ATOM 1599 N N . LYS A 1 195 ? -34.140 13.862 11.724 1.00 82.19 195 LYS A N 1
ATOM 1600 C CA . LYS A 1 195 ? -34.010 12.818 10.690 1.00 82.19 195 LYS A CA 1
ATOM 1601 C C . LYS A 1 195 ? -32.540 12.412 10.495 1.00 82.19 195 LYS A C 1
ATOM 1603 O O . LYS A 1 195 ? -31.826 13.079 9.742 1.00 82.19 195 LYS A O 1
ATOM 1608 N N . PRO A 1 196 ? -32.077 11.288 11.080 1.00 78.00 196 PRO A N 1
ATOM 1609 C CA . PRO A 1 196 ? -30.669 10.881 11.021 1.00 78.00 196 PRO A CA 1
ATOM 1610 C C . PRO A 1 196 ? -30.132 10.677 9.597 1.00 78.00 196 PRO A C 1
ATOM 1612 O O . PRO A 1 196 ? -28.973 10.987 9.332 1.00 78.00 196 PRO A O 1
ATOM 1615 N N . ALA A 1 197 ? -30.979 10.225 8.666 1.00 81.06 197 ALA A N 1
ATOM 1616 C CA . ALA A 1 197 ? -30.602 9.995 7.269 1.00 81.06 197 ALA A CA 1
ATOM 1617 C C . ALA A 1 197 ? -30.177 11.281 6.534 1.00 81.06 197 ALA A C 1
ATOM 1619 O O . ALA A 1 197 ? -29.282 11.246 5.692 1.00 81.06 197 ALA A O 1
ATOM 1620 N N . LEU A 1 198 ? -30.781 12.430 6.865 1.00 82.00 198 LEU A N 1
ATOM 1621 C CA . LEU A 1 198 ? -30.419 13.710 6.246 1.00 82.00 198 LEU A CA 1
ATOM 1622 C C . LEU A 1 198 ? -29.078 14.227 6.774 1.00 82.00 198 LEU A C 1
ATOM 1624 O O . LEU A 1 198 ? -28.268 14.741 6.007 1.00 82.00 198 LEU A O 1
ATOM 1628 N N . ILE A 1 199 ? -28.818 14.028 8.069 1.00 80.75 199 ILE A N 1
ATOM 1629 C CA . ILE A 1 199 ? -27.527 14.341 8.691 1.00 80.75 199 ILE A CA 1
ATOM 1630 C C . ILE A 1 199 ? -26.429 13.461 8.077 1.00 80.75 199 ILE A C 1
ATOM 1632 O O . ILE A 1 199 ? -25.345 13.945 7.762 1.00 80.75 199 ILE A O 1
ATOM 1636 N N . GLU A 1 200 ? -26.707 12.175 7.854 1.00 75.75 200 GLU A N 1
ATOM 1637 C CA . GLU A 1 200 ? -25.775 11.262 7.187 1.00 75.75 200 GLU A CA 1
ATOM 1638 C C . GLU A 1 200 ? -25.480 11.684 5.739 1.00 75.75 200 GLU A C 1
ATOM 1640 O O . GLU A 1 200 ? -24.311 11.733 5.352 1.00 75.75 200 GLU A O 1
ATOM 1645 N N . SER A 1 201 ? -26.502 12.072 4.967 1.00 79.56 201 SER A N 1
ATOM 1646 C CA . SER A 1 201 ? -26.320 12.600 3.606 1.00 79.56 201 SER A CA 1
ATOM 1647 C C . SER A 1 201 ? -25.478 13.874 3.591 1.00 79.56 201 SER A C 1
ATOM 1649 O O . SER A 1 201 ? -24.550 13.988 2.795 1.00 79.56 201 SER A O 1
ATOM 1651 N N . PHE A 1 202 ? -25.739 14.808 4.509 1.00 85.00 202 PHE A N 1
ATOM 1652 C CA . PHE A 1 202 ? -24.962 16.040 4.621 1.00 85.00 202 PHE A CA 1
ATOM 1653 C C . PHE A 1 202 ? -23.470 15.756 4.824 1.00 85.00 202 PHE A C 1
ATOM 1655 O O . PHE A 1 202 ? -22.627 16.343 4.143 1.00 85.00 202 PHE A O 1
ATOM 1662 N N . TRP A 1 203 ? -23.132 14.833 5.727 1.00 77.50 203 TRP A N 1
ATOM 1663 C CA . TRP A 1 203 ? -21.740 14.467 5.988 1.00 77.50 203 TRP A CA 1
ATOM 1664 C C . TRP A 1 203 ? -21.100 13.678 4.846 1.00 77.50 203 TRP A C 1
ATOM 1666 O O . TRP A 1 203 ? -19.906 13.839 4.604 1.00 77.50 203 TRP A O 1
ATOM 1676 N N . LYS A 1 204 ? -21.876 12.890 4.101 1.00 71.25 204 LYS A N 1
ATOM 1677 C CA . LYS A 1 204 ? -21.409 12.239 2.871 1.00 71.25 204 LYS A CA 1
ATOM 1678 C C . LYS A 1 204 ? -21.026 13.262 1.796 1.00 71.25 204 LYS A C 1
ATOM 1680 O O . LYS A 1 204 ? -20.024 13.081 1.110 1.00 71.25 204 LYS A O 1
ATOM 1685 N N . ASP A 1 205 ? -21.785 14.349 1.686 1.00 71.56 205 ASP A N 1
ATOM 1686 C CA . ASP A 1 205 ? -21.566 15.377 0.666 1.00 71.56 205 ASP A CA 1
ATOM 1687 C C . ASP A 1 205 ? -20.498 16.412 1.062 1.00 71.56 205 ASP A C 1
ATOM 1689 O O . ASP A 1 205 ? -19.829 16.964 0.186 1.00 71.56 205 ASP A O 1
ATOM 1693 N N . ASN A 1 206 ? -20.312 16.659 2.366 1.00 70.75 206 ASN A N 1
ATOM 1694 C CA . ASN A 1 206 ? -19.467 17.748 2.878 1.00 70.75 206 ASN A CA 1
ATOM 1695 C C . ASN A 1 206 ? -18.272 17.298 3.742 1.00 70.75 206 ASN A C 1
ATOM 1697 O O . ASN A 1 206 ? -17.307 18.047 3.872 1.00 70.75 206 ASN A O 1
ATOM 1701 N N . GLY A 1 207 ? -18.313 16.106 4.346 1.00 55.38 207 GLY A N 1
ATOM 1702 C CA . GLY A 1 207 ? -17.282 15.599 5.267 1.00 55.38 207 GLY A CA 1
ATOM 1703 C C . GLY A 1 207 ? -16.284 14.631 4.637 1.00 55.38 207 GLY A C 1
ATOM 1704 O O . GLY A 1 207 ? -15.116 14.592 5.031 1.00 55.38 207 GLY A O 1
ATOM 1705 N N . GLU A 1 208 ? -16.703 13.863 3.633 1.00 51.94 208 GLU A N 1
ATOM 1706 C CA . GLU A 1 208 ? -15.788 13.019 2.876 1.00 51.94 208 GLU A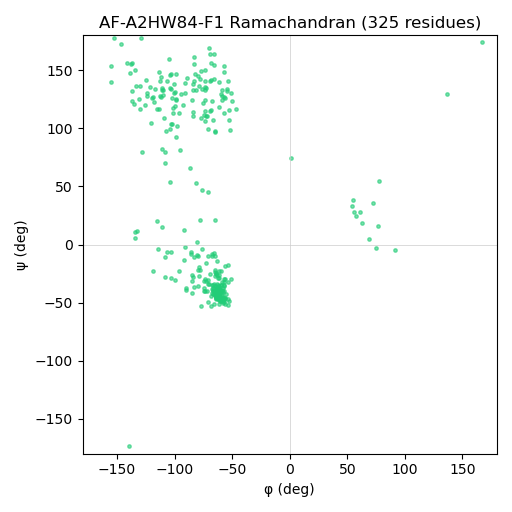 CA 1
ATOM 1707 C C . GLU A 1 208 ? -15.133 13.858 1.777 1.00 51.94 208 GLU A C 1
ATOM 1709 O O . GLU A 1 208 ? -15.777 14.275 0.812 1.00 51.94 208 GLU A O 1
ATOM 1714 N N . LYS A 1 209 ? -13.812 14.083 1.865 1.00 46.41 209 LYS A N 1
ATOM 1715 C CA . LYS A 1 209 ? -13.059 14.424 0.653 1.00 46.41 209 LYS A CA 1
ATOM 1716 C C . LYS A 1 209 ? -13.392 13.341 -0.360 1.00 46.41 209 LYS A C 1
ATOM 1718 O O . LYS A 1 209 ? -13.034 12.187 -0.127 1.00 46.41 209 LYS A O 1
ATOM 1723 N N . LYS A 1 210 ? -14.040 13.715 -1.470 1.00 40.41 210 LYS A N 1
ATOM 1724 C CA . LYS A 1 210 ? -14.192 12.845 -2.636 1.00 40.41 210 LYS A CA 1
ATOM 1725 C C . LYS A 1 210 ? -12.794 12.355 -2.993 1.00 40.41 210 LYS A C 1
ATOM 1727 O O . LYS A 1 210 ? -12.007 13.077 -3.605 1.00 40.41 210 LYS A O 1
ATOM 1732 N N . PHE A 1 211 ? -12.450 11.148 -2.554 1.00 37.47 211 PHE A N 1
ATOM 1733 C CA . PHE A 1 211 ? -11.310 10.440 -3.087 1.00 37.47 211 PHE A CA 1
AT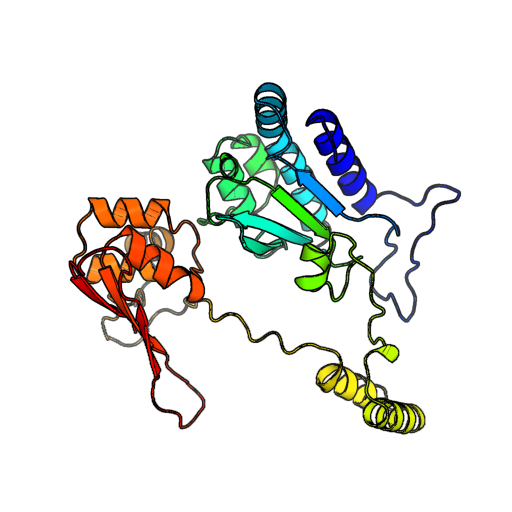OM 1734 C C . PHE A 1 211 ? -11.704 10.177 -4.528 1.00 37.47 211 PHE A C 1
ATOM 1736 O O . PHE A 1 211 ? -12.462 9.252 -4.817 1.00 37.47 211 PHE A O 1
ATOM 1743 N N . TYR A 1 212 ? -11.240 11.031 -5.441 1.00 36.00 212 TYR A N 1
ATOM 1744 C CA . TYR A 1 212 ? -11.162 10.640 -6.833 1.00 36.00 212 TYR A CA 1
ATOM 1745 C C . TYR A 1 212 ? -10.377 9.339 -6.807 1.00 36.00 212 TYR A C 1
ATOM 1747 O O . TYR A 1 212 ? -9.194 9.349 -6.451 1.00 36.00 212 TYR A O 1
ATOM 1755 N N . LYS A 1 213 ? -11.064 8.212 -7.046 1.00 37.81 213 LYS A N 1
ATOM 1756 C CA . LYS A 1 213 ? -10.405 6.918 -7.185 1.00 37.81 213 LYS A CA 1
ATOM 1757 C C . LYS A 1 213 ? -9.240 7.180 -8.126 1.00 37.81 213 LYS A C 1
ATOM 1759 O O . LYS A 1 213 ? -9.463 7.628 -9.254 1.00 37.81 213 LYS A O 1
ATOM 1764 N N . LYS A 1 214 ? -8.006 6.997 -7.640 1.00 40.62 214 LYS A N 1
ATOM 1765 C CA . LYS A 1 214 ? -6.860 6.937 -8.544 1.00 40.62 214 LYS A CA 1
ATOM 1766 C C . LYS A 1 214 ? -7.275 5.920 -9.600 1.00 40.62 214 LYS A C 1
ATOM 1768 O O . LYS A 1 214 ? -7.720 4.832 -9.238 1.00 40.62 214 LYS A O 1
ATOM 1773 N N . ARG A 1 215 ? -7.263 6.318 -10.871 1.00 41.25 215 ARG A N 1
ATOM 1774 C CA . ARG A 1 215 ? -7.578 5.406 -11.969 1.00 41.25 215 ARG A CA 1
ATOM 1775 C C . ARG A 1 215 ? -6.476 4.352 -11.965 1.00 41.25 215 ARG A C 1
ATOM 1777 O O . ARG A 1 215 ? -5.369 4.632 -12.412 1.00 41.25 215 ARG A O 1
ATOM 1784 N N . SER A 1 216 ? -6.748 3.217 -11.335 1.00 40.94 216 SER A N 1
ATOM 1785 C CA . SER A 1 216 ? -5.919 2.024 -11.394 1.00 40.94 216 SER A CA 1
ATOM 1786 C C . SER A 1 216 ? -6.606 1.021 -12.312 1.00 40.94 216 SER A C 1
ATOM 1788 O O . SER A 1 216 ? -7.829 0.864 -12.277 1.00 40.94 216 SER A O 1
ATOM 1790 N N . GLY A 1 217 ? -5.822 0.412 -13.195 1.00 42.50 217 GLY A N 1
ATOM 1791 C CA . GLY A 1 217 ? -6.297 -0.514 -14.215 1.00 42.50 217 GLY A CA 1
ATOM 1792 C C . GLY A 1 217 ? -6.393 -1.941 -13.692 1.00 42.50 217 GLY A C 1
ATOM 1793 O O . GLY A 1 217 ? -5.677 -2.810 -14.176 1.00 42.50 217 GLY A O 1
ATOM 1794 N N . GLN A 1 218 ? -7.283 -2.209 -12.733 1.00 42.41 218 GLN A N 1
ATOM 1795 C CA . GLN A 1 218 ? -7.641 -3.598 -12.439 1.00 42.41 218 GLN A CA 1
ATOM 1796 C C . GLN A 1 218 ? -8.545 -4.112 -13.560 1.00 42.41 218 GLN A C 1
ATOM 1798 O O . GLN A 1 218 ? -9.696 -3.687 -13.671 1.00 42.41 218 GLN A O 1
ATOM 1803 N N . PHE A 1 219 ? -8.055 -5.050 -14.373 1.00 43.16 219 PHE A N 1
ATOM 1804 C CA . PHE A 1 219 ? -8.938 -5.828 -15.238 1.00 43.16 219 PHE A CA 1
ATOM 1805 C C . PHE A 1 219 ? -9.824 -6.740 -14.384 1.00 43.16 219 PHE A C 1
ATOM 1807 O O . PHE A 1 219 ? -9.343 -7.536 -13.568 1.00 43.16 219 PHE A O 1
ATOM 1814 N N . TRP A 1 220 ? -11.134 -6.585 -14.568 1.00 41.53 220 TRP A N 1
ATOM 1815 C CA . TRP A 1 220 ? -12.167 -7.413 -13.960 1.00 41.53 220 TRP A CA 1
ATOM 1816 C C . TRP A 1 220 ? -12.129 -8.823 -14.565 1.00 41.53 220 TRP A C 1
ATOM 1818 O O . TRP A 1 220 ? -11.940 -8.981 -15.766 1.00 41.53 220 TRP A O 1
ATOM 1828 N N . LYS A 1 221 ? -12.328 -9.847 -13.725 1.00 41.94 221 LYS A N 1
ATOM 1829 C CA . LYS A 1 221 ? -12.295 -11.285 -14.062 1.00 41.94 221 LYS A CA 1
ATOM 1830 C C . LYS A 1 221 ? -13.501 -11.757 -14.906 1.00 41.94 221 LYS A C 1
ATOM 1832 O O . LYS A 1 221 ? -14.105 -12.774 -14.575 1.00 41.94 221 LYS A O 1
ATOM 1837 N N . TYR A 1 222 ? -13.906 -11.027 -15.941 1.00 46.22 222 TYR A N 1
ATOM 1838 C CA . TYR A 1 222 ? -14.969 -11.474 -16.847 1.00 46.22 222 TYR A CA 1
ATOM 1839 C C . TYR A 1 222 ? -14.354 -12.004 -18.142 1.00 46.22 222 TYR A C 1
ATOM 1841 O O . TYR A 1 222 ? -13.558 -11.317 -18.777 1.00 46.22 222 TYR A O 1
ATOM 1849 N N . LEU A 1 223 ? -14.711 -13.236 -18.512 1.00 56.31 223 LEU A N 1
ATOM 1850 C CA . LEU A 1 223 ? -14.341 -13.827 -19.797 1.00 56.31 223 LEU A CA 1
ATOM 1851 C C . LEU A 1 223 ? -15.171 -13.192 -20.919 1.00 5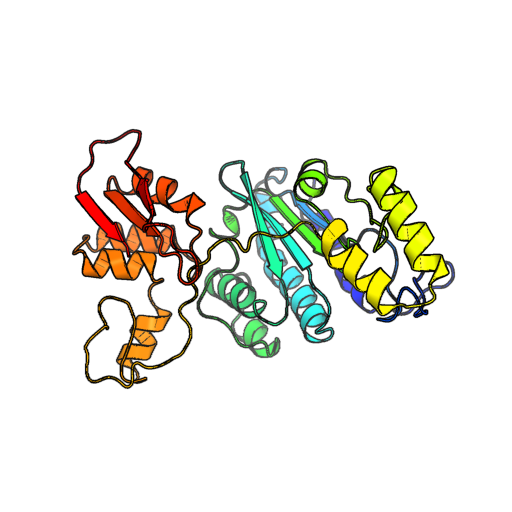6.31 223 LEU A C 1
ATOM 1853 O O . LEU A 1 223 ? -16.367 -12.944 -20.747 1.00 56.31 223 LEU A O 1
ATOM 1857 N N . CYS A 1 224 ? -14.548 -12.951 -22.072 1.00 66.00 224 CYS A N 1
ATOM 1858 C CA . CYS A 1 224 ? -15.253 -12.512 -23.270 1.00 66.00 224 CYS A CA 1
ATOM 1859 C C . CYS A 1 224 ? -16.037 -13.687 -23.857 1.00 66.00 224 CYS A C 1
ATOM 1861 O O . CYS A 1 224 ? -15.474 -14.596 -24.457 1.00 66.00 224 CYS A O 1
ATOM 1863 N N . THR A 1 225 ? -17.355 -13.676 -23.696 1.00 67.31 225 THR A N 1
ATOM 1864 C CA . THR A 1 225 ? -18.222 -14.710 -24.280 1.00 67.31 225 THR A CA 1
ATOM 1865 C C . THR A 1 225 ? -18.509 -14.473 -25.763 1.00 67.31 225 THR A C 1
ATOM 1867 O O . THR A 1 225 ? -19.052 -15.351 -26.430 1.00 67.31 225 THR A O 1
ATOM 1870 N N . LEU A 1 226 ? -18.146 -13.301 -26.296 1.00 72.50 226 LEU A N 1
ATOM 1871 C CA . LEU A 1 226 ? -18.285 -12.977 -27.714 1.00 72.50 226 LEU A CA 1
ATOM 1872 C C . LEU A 1 226 ? -17.167 -13.651 -28.520 1.00 72.50 226 LEU A C 1
ATOM 1874 O O . LEU A 1 226 ? -16.028 -13.651 -28.060 1.00 72.50 226 LEU A O 1
ATOM 1878 N N . PRO A 1 227 ? -17.428 -14.144 -29.743 1.00 76.44 227 PRO A N 1
ATOM 1879 C CA . PRO A 1 227 ? -16.434 -14.804 -30.597 1.00 76.44 227 PRO A CA 1
ATOM 1880 C C . PRO A 1 227 ? -15.471 -13.795 -31.261 1.00 76.44 227 PRO A C 1
ATOM 1882 O O . PRO A 1 227 ? -15.242 -13.825 -32.466 1.00 76.44 227 PRO A O 1
ATOM 1885 N N . ILE A 1 228 ? -14.941 -12.854 -30.480 1.00 75.31 228 ILE A N 1
ATOM 1886 C CA . ILE A 1 228 ? -13.988 -11.827 -30.898 1.00 75.31 228 ILE A CA 1
ATOM 1887 C C . ILE A 1 228 ? -12.710 -12.045 -30.094 1.00 75.31 228 ILE A C 1
ATOM 1889 O O . ILE A 1 228 ? -12.757 -12.079 -28.865 1.00 75.31 228 ILE A O 1
ATOM 1893 N N . ASN A 1 229 ? -11.574 -12.161 -30.783 1.00 74.12 229 ASN A N 1
ATOM 1894 C CA . ASN A 1 229 ? -10.274 -12.282 -30.135 1.00 74.12 229 ASN A CA 1
ATOM 1895 C C . ASN A 1 229 ? -9.808 -10.907 -29.634 1.00 74.12 229 ASN A C 1
ATOM 1897 O O . ASN A 1 229 ? -9.439 -10.033 -30.423 1.00 74.12 229 ASN A O 1
ATOM 1901 N N . LEU A 1 230 ? -9.825 -10.734 -28.313 1.00 71.75 230 LEU A N 1
ATOM 1902 C CA . LEU A 1 230 ? -9.339 -9.544 -27.618 1.00 71.75 230 LEU A CA 1
ATOM 1903 C C . LEU A 1 230 ? -8.121 -9.856 -26.729 1.00 71.75 230 LEU A C 1
ATOM 1905 O O . LEU A 1 230 ? -7.797 -9.065 -25.842 1.00 71.75 230 LEU A O 1
ATOM 1909 N N . GLU A 1 231 ? -7.410 -10.965 -26.988 1.00 74.44 231 GLU A N 1
ATOM 1910 C CA . GLU A 1 231 ? -6.239 -11.382 -26.198 1.00 74.44 231 GLU A CA 1
ATOM 1911 C C . GLU A 1 231 ? -5.163 -10.289 -26.163 1.00 74.44 231 GLU A C 1
ATOM 1913 O O . GLU A 1 231 ? -4.549 -10.082 -25.121 1.00 74.44 231 GLU A O 1
ATOM 1918 N N . ARG A 1 232 ? -5.026 -9.497 -27.241 1.00 66.62 232 ARG A N 1
ATOM 1919 C CA . ARG A 1 232 ? -4.116 -8.333 -27.303 1.00 66.62 232 ARG A CA 1
ATOM 1920 C C . ARG A 1 232 ? -4.345 -7.287 -26.200 1.00 66.62 232 ARG A C 1
ATOM 1922 O O . ARG A 1 232 ? -3.473 -6.466 -25.955 1.00 66.62 232 ARG A O 1
ATOM 1929 N N . TYR A 1 233 ? -5.508 -7.308 -25.549 1.00 63.22 233 TYR A N 1
ATOM 1930 C CA . TYR A 1 233 ? -5.886 -6.430 -24.439 1.00 63.22 233 TYR A CA 1
ATOM 1931 C C . TYR A 1 233 ? -5.985 -7.176 -23.095 1.00 63.22 233 TYR A C 1
ATOM 1933 O O . TYR A 1 233 ? -6.603 -6.668 -22.164 1.00 63.22 233 TYR A O 1
ATOM 1941 N N . GLN A 1 234 ? -5.440 -8.396 -23.001 1.00 65.38 234 GLN A N 1
ATOM 1942 C CA . GLN A 1 234 ? -5.627 -9.332 -21.879 1.00 65.38 234 GLN A CA 1
ATOM 1943 C C . GLN A 1 234 ? -7.101 -9.666 -21.577 1.00 65.38 234 GLN A C 1
ATOM 1945 O O . GLN A 1 234 ? -7.459 -9.995 -20.443 1.00 65.38 234 GLN A O 1
ATOM 1950 N N . ILE A 1 235 ? -7.970 -9.608 -22.592 1.00 71.88 235 ILE A N 1
ATOM 1951 C CA . ILE A 1 235 ? -9.371 -10.024 -22.500 1.00 71.88 235 ILE A CA 1
ATOM 1952 C C . ILE A 1 235 ? -9.493 -11.395 -23.170 1.00 71.88 235 ILE A C 1
ATOM 1954 O O . ILE A 1 235 ? -9.480 -11.502 -24.396 1.00 71.88 235 ILE A O 1
ATOM 1958 N N . PHE A 1 236 ? -9.604 -12.445 -22.358 1.00 76.12 236 PHE A N 1
ATOM 1959 C CA . PHE A 1 236 ? -9.614 -13.832 -22.825 1.00 76.12 236 PHE A CA 1
ATOM 1960 C C . PHE A 1 236 ? -11.033 -14.394 -22.918 1.00 76.12 236 PHE A C 1
ATOM 1962 O O . PHE A 1 236 ? -11.902 -14.072 -22.105 1.00 76.12 236 PHE A O 1
ATOM 1969 N N . ASN A 1 237 ? -11.255 -15.274 -23.893 1.00 76.56 237 ASN A N 1
ATOM 1970 C CA . ASN A 1 237 ? -12.518 -15.992 -24.064 1.00 76.56 237 ASN A CA 1
ATOM 1971 C C . ASN A 1 237 ? -12.663 -17.180 -23.107 1.00 76.56 237 ASN A C 1
ATOM 1973 O O . ASN A 1 237 ? -13.774 -17.553 -22.738 1.00 76.56 237 ASN A O 1
ATOM 1977 N N . GLU A 1 238 ? -11.540 -17.753 -22.678 1.00 76.12 238 GLU A N 1
ATOM 1978 C CA . GLU A 1 238 ? -11.494 -18.916 -21.800 1.00 76.12 238 GLU A CA 1
ATOM 1979 C C . GLU A 1 238 ? -10.412 -18.782 -20.725 1.00 76.12 238 GLU A C 1
ATOM 1981 O O . GLU A 1 238 ? -9.354 -18.182 -20.935 1.00 76.12 238 GLU A O 1
ATOM 1986 N N . LEU A 1 239 ? -10.684 -19.362 -19.554 1.00 68.00 239 LEU A N 1
ATOM 1987 C CA . LEU A 1 239 ? -9.721 -19.479 -18.465 1.00 68.00 239 LEU A CA 1
ATOM 1988 C C . LEU A 1 239 ? -9.095 -20.880 -18.509 1.00 68.00 239 LEU A C 1
ATOM 1990 O O . LEU A 1 239 ? -9.713 -21.856 -18.092 1.00 68.00 239 LEU A O 1
ATOM 1994 N N . ASN A 1 240 ? -7.873 -20.981 -19.020 1.00 75.81 240 ASN A N 1
ATOM 1995 C CA . ASN A 1 240 ? -7.083 -22.208 -19.083 1.00 75.81 240 ASN A CA 1
ATOM 1996 C C . ASN A 1 240 ? -5.683 -21.942 -18.495 1.00 75.81 240 ASN A C 1
ATOM 1998 O O . ASN A 1 240 ? -5.372 -20.820 -18.101 1.00 75.81 240 ASN A O 1
ATOM 2002 N N . LYS A 1 241 ? -4.816 -22.960 -18.413 1.00 72.31 241 LYS A N 1
ATOM 2003 C CA . LYS A 1 241 ? -3.473 -22.799 -17.823 1.00 72.31 241 LYS A CA 1
ATOM 2004 C C . LYS A 1 241 ? -2.645 -21.708 -18.524 1.00 72.31 241 LYS A C 1
ATOM 2006 O O . LYS A 1 241 ? -1.993 -20.933 -17.840 1.00 72.31 241 LYS A O 1
ATOM 2011 N N . ARG A 1 242 ? -2.716 -21.612 -19.859 1.00 80.31 242 ARG A N 1
ATOM 2012 C CA . ARG A 1 242 ? -2.019 -20.588 -20.661 1.00 80.31 242 ARG A CA 1
ATOM 2013 C C . ARG A 1 242 ? -2.564 -19.190 -20.368 1.00 80.31 242 ARG A C 1
ATOM 2015 O O . ARG A 1 242 ? -1.782 -18.287 -20.094 1.00 80.31 242 ARG A O 1
ATOM 2022 N N . THR A 1 243 ? -3.882 -18.998 -20.422 1.00 71.56 243 THR A N 1
ATOM 2023 C CA . THR A 1 243 ? -4.482 -17.671 -20.210 1.00 71.56 243 THR A CA 1
ATOM 2024 C C . THR A 1 243 ? -4.356 -17.231 -18.757 1.00 71.56 243 THR A C 1
ATOM 2026 O O . THR A 1 243 ? -4.083 -16.064 -18.509 1.00 71.56 243 THR A O 1
ATOM 2029 N N . ALA A 1 244 ? -4.426 -18.159 -17.799 1.00 64.12 244 ALA A N 1
ATOM 2030 C CA . ALA A 1 244 ? -4.121 -17.882 -16.401 1.00 64.12 244 ALA A CA 1
ATOM 2031 C C . ALA A 1 244 ? -2.688 -17.358 -16.233 1.00 64.12 244 ALA A C 1
ATOM 2033 O O . ALA A 1 244 ? -2.525 -16.310 -15.619 1.00 64.12 244 ALA A O 1
ATOM 2034 N N . THR A 1 245 ? -1.686 -18.013 -16.835 1.00 69.06 245 THR A N 1
ATOM 2035 C CA . THR A 1 245 ? -0.294 -17.534 -16.822 1.00 69.06 245 THR A CA 1
ATOM 2036 C C . THR A 1 245 ? -0.186 -16.116 -17.390 1.00 69.06 245 THR A C 1
ATOM 2038 O O . THR A 1 245 ? 0.286 -15.228 -16.687 1.00 69.06 245 THR A O 1
ATOM 2041 N N . LEU A 1 246 ? -0.739 -15.860 -18.583 1.00 68.69 246 LEU A N 1
ATOM 2042 C CA . LEU A 1 246 ? -0.713 -14.533 -19.223 1.00 68.69 246 LEU A CA 1
ATOM 2043 C C . LEU A 1 246 ? -1.444 -13.440 -18.419 1.00 68.69 246 LEU A C 1
ATOM 2045 O O . LEU A 1 246 ? -1.097 -12.266 -18.521 1.00 68.69 246 LEU A O 1
ATOM 2049 N N . MET A 1 247 ? -2.459 -13.804 -17.628 1.00 63.66 247 MET A N 1
ATOM 2050 C CA . MET A 1 247 ? -3.177 -12.888 -16.729 1.00 63.66 247 MET A CA 1
ATOM 2051 C C . MET A 1 247 ? -2.423 -12.594 -15.425 1.00 63.66 247 MET A C 1
ATOM 2053 O O . MET A 1 247 ? -2.775 -11.646 -14.715 1.00 63.66 247 MET A O 1
ATOM 2057 N N . THR A 1 248 ? -1.464 -13.443 -15.053 1.00 61.62 248 THR A N 1
ATOM 2058 C CA . THR A 1 248 ? -0.755 -13.369 -13.768 1.00 61.62 248 THR A CA 1
ATOM 2059 C C . THR A 1 248 ? 0.689 -12.911 -13.889 1.00 61.62 248 THR A C 1
ATOM 2061 O O . THR A 1 248 ? 1.194 -12.341 -12.931 1.00 61.62 248 THR A O 1
ATOM 2064 N N . GLU A 1 249 ? 1.330 -13.160 -15.029 1.00 67.94 249 GLU A N 1
ATOM 2065 C CA . GLU A 1 249 ? 2.763 -12.944 -15.239 1.00 67.94 249 GLU A CA 1
ATOM 2066 C C . GLU A 1 249 ? 3.092 -11.463 -15.440 1.00 67.94 249 GLU A C 1
ATOM 2068 O O . GLU A 1 249 ? 3.880 -10.899 -14.685 1.00 67.94 249 GLU A O 1
ATOM 2073 N N . ASP A 1 250 ? 2.406 -10.810 -16.378 1.00 71.81 250 ASP A N 1
ATOM 2074 C CA . ASP A 1 250 ? 2.626 -9.404 -16.700 1.00 71.81 250 ASP A CA 1
ATOM 2075 C C . ASP A 1 250 ? 1.421 -8.549 -16.319 1.00 71.81 250 ASP A C 1
ATOM 2077 O O . ASP A 1 250 ? 0.255 -8.920 -16.514 1.00 71.81 250 ASP A O 1
ATOM 2081 N N . ASN A 1 251 ? 1.694 -7.354 -15.796 1.00 74.50 251 ASN A N 1
ATOM 2082 C CA . ASN A 1 251 ? 0.635 -6.368 -15.655 1.00 74.50 251 ASN A CA 1
ATOM 2083 C C . ASN A 1 251 ? 0.192 -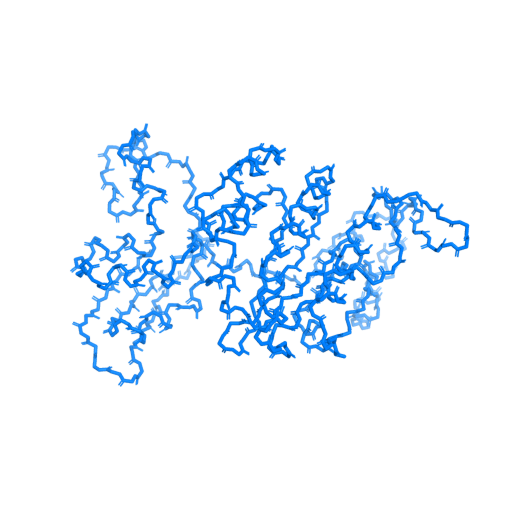5.852 -17.038 1.00 74.50 251 ASN A C 1
ATOM 2085 O O . ASN A 1 251 ? 0.898 -5.998 -18.035 1.00 74.50 251 ASN A O 1
ATOM 2089 N N . CYS A 1 252 ? -0.974 -5.210 -17.102 1.00 73.62 252 CYS A N 1
ATOM 2090 C CA . CYS A 1 252 ? -1.551 -4.777 -18.378 1.00 73.62 252 CYS A CA 1
ATOM 2091 C C . CYS A 1 252 ? -0.686 -3.781 -19.152 1.00 73.62 252 CYS A C 1
ATOM 2093 O O . CYS A 1 252 ? -0.723 -3.764 -20.380 1.00 73.62 252 CYS A O 1
ATOM 2095 N N . PHE A 1 253 ? 0.116 -2.984 -18.447 1.00 77.50 253 PHE A N 1
ATOM 2096 C CA . PHE A 1 253 ? 1.026 -2.033 -19.066 1.00 77.50 253 PHE A CA 1
ATOM 2097 C C . PHE A 1 253 ? 2.201 -2.742 -19.758 1.00 77.50 253 PHE A C 1
ATOM 2099 O O . PHE A 1 253 ? 2.460 -2.488 -20.932 1.00 77.50 253 PHE A O 1
ATOM 2106 N N . VAL A 1 254 ? 2.869 -3.670 -19.063 1.00 80.31 254 VAL A N 1
ATOM 2107 C CA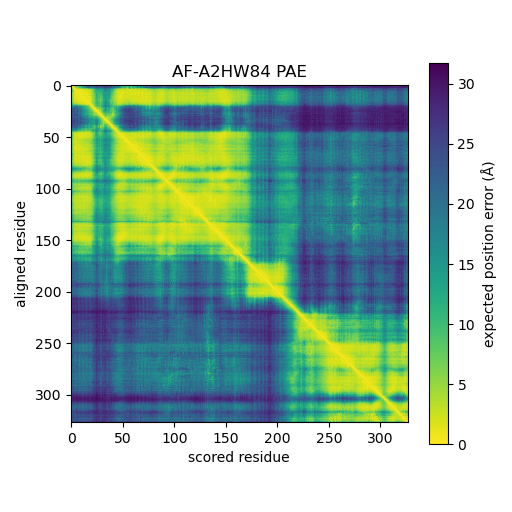 . VAL A 1 254 ? 3.975 -4.479 -19.603 1.00 80.31 254 VAL A CA 1
ATOM 2108 C C . VAL A 1 254 ? 3.471 -5.371 -20.731 1.00 80.31 254 VAL A C 1
ATOM 2110 O O . VAL A 1 254 ? 4.064 -5.397 -21.805 1.00 80.31 254 VAL A O 1
ATOM 2113 N N . TYR A 1 255 ? 2.320 -6.020 -20.545 1.00 79.88 255 TYR A N 1
ATOM 2114 C CA . TYR A 1 255 ? 1.719 -6.854 -21.579 1.00 79.88 255 TYR A CA 1
ATOM 2115 C C . TYR A 1 255 ? 1.429 -6.068 -22.864 1.00 79.88 255 TYR A C 1
ATOM 2117 O O . TYR A 1 255 ? 1.741 -6.538 -23.957 1.00 79.88 255 TYR A O 1
ATOM 2125 N N . ALA A 1 256 ? 0.889 -4.849 -22.756 1.00 79.25 256 ALA A N 1
ATOM 2126 C CA . ALA A 1 256 ? 0.674 -3.993 -23.921 1.00 79.25 256 ALA A CA 1
ATOM 2127 C C . ALA A 1 256 ? 1.993 -3.640 -24.636 1.00 79.25 256 ALA A C 1
ATOM 2129 O O . ALA A 1 256 ? 2.027 -3.604 -25.865 1.00 79.25 256 ALA A O 1
ATOM 2130 N N . CYS A 1 257 ? 3.089 -3.449 -23.894 1.00 82.50 257 CYS A N 1
ATOM 2131 C CA . CYS A 1 257 ? 4.418 -3.222 -24.469 1.00 82.50 257 CYS A CA 1
ATOM 2132 C C . CYS A 1 257 ? 4.955 -4.463 -25.205 1.00 82.50 257 CYS A C 1
ATOM 2134 O O . CYS A 1 257 ? 5.495 -4.328 -26.303 1.00 82.50 257 CYS A O 1
ATOM 2136 N N . ILE A 1 258 ? 4.734 -5.668 -24.665 1.00 84.38 258 ILE A N 1
ATOM 2137 C CA . ILE A 1 258 ? 5.074 -6.935 -25.338 1.00 84.38 258 ILE A CA 1
ATOM 2138 C C . ILE A 1 258 ? 4.306 -7.049 -26.660 1.00 84.38 258 ILE A C 1
ATOM 2140 O O . ILE A 1 258 ? 4.893 -7.320 -27.705 1.00 84.38 258 ILE A O 1
ATOM 2144 N N . GLN A 1 259 ? 2.996 -6.778 -26.644 1.00 79.88 259 GLN A N 1
ATOM 2145 C CA . GLN A 1 259 ? 2.167 -6.806 -27.857 1.00 79.88 259 GLN A CA 1
ATOM 2146 C C . GLN A 1 259 ? 2.572 -5.730 -28.881 1.00 79.88 259 GLN A C 1
ATOM 2148 O O . GLN A 1 259 ? 2.393 -5.927 -30.081 1.00 79.88 259 GLN A O 1
ATOM 2153 N N . ALA A 1 260 ? 3.147 -4.614 -28.427 1.00 81.75 260 ALA A N 1
ATOM 2154 C CA . ALA A 1 260 ? 3.711 -3.568 -29.280 1.00 81.75 260 ALA A CA 1
ATOM 2155 C C . ALA A 1 260 ? 5.124 -3.897 -29.813 1.00 81.75 260 ALA A C 1
ATOM 2157 O O . ALA A 1 260 ? 5.721 -3.075 -30.517 1.00 81.75 260 ALA A O 1
ATOM 2158 N N . GLY A 1 261 ? 5.669 -5.077 -29.493 1.00 84.31 261 GLY A N 1
ATOM 2159 C CA . GLY A 1 261 ? 6.953 -5.565 -29.996 1.00 84.31 261 GLY A CA 1
ATOM 2160 C C . GLY A 1 261 ? 8.164 -4.847 -29.404 1.00 84.31 261 GLY A C 1
ATOM 2161 O O . GLY A 1 261 ? 9.116 -4.570 -30.140 1.00 84.31 261 GLY A O 1
ATOM 2162 N N . VAL A 1 262 ? 8.096 -4.466 -28.125 1.00 86.31 262 VAL A N 1
ATOM 2163 C CA . VAL A 1 262 ? 9.269 -4.043 -27.342 1.00 86.31 262 VAL A CA 1
ATOM 2164 C C . VAL A 1 262 ? 10.177 -5.257 -27.115 1.00 86.31 262 VAL A C 1
ATOM 2166 O O . VAL A 1 262 ? 9.682 -6.370 -26.941 1.00 86.31 262 VAL A O 1
ATOM 2169 N N . ASP A 1 263 ? 11.492 -5.056 -27.182 1.00 89.25 263 ASP A N 1
ATOM 2170 C CA . ASP A 1 263 ? 12.490 -6.113 -27.000 1.00 89.25 263 ASP A CA 1
ATOM 2171 C C . ASP A 1 263 ? 12.489 -6.689 -25.576 1.00 89.25 263 ASP A C 1
ATOM 2173 O O . ASP A 1 263 ? 12.085 -6.036 -24.614 1.00 89.25 263 ASP A O 1
ATOM 2177 N N . GLU A 1 264 ? 12.946 -7.935 -25.460 1.00 87.06 264 GLU A N 1
ATOM 2178 C CA . GLU A 1 264 ? 12.909 -8.709 -24.215 1.00 87.06 264 GLU A CA 1
ATOM 2179 C C . GLU A 1 264 ? 13.730 -8.059 -23.093 1.00 87.06 264 GLU A C 1
ATOM 2181 O O . GLU A 1 264 ? 13.256 -8.001 -21.964 1.00 87.06 264 GLU A O 1
ATOM 2186 N N . GLU A 1 265 ? 14.890 -7.468 -23.405 1.00 85.94 265 GLU A N 1
ATOM 2187 C CA . GLU A 1 265 ? 15.736 -6.770 -22.425 1.00 85.94 265 GLU A CA 1
ATOM 2188 C C . GLU A 1 265 ? 15.003 -5.573 -21.798 1.00 85.94 265 GLU A C 1
ATOM 2190 O O . GLU A 1 265 ? 14.962 -5.415 -20.574 1.00 85.94 265 GLU A O 1
ATOM 2195 N N . THR A 1 266 ? 14.344 -4.758 -22.624 1.00 83.69 266 THR A N 1
ATOM 2196 C CA . THR A 1 266 ? 13.541 -3.627 -22.149 1.00 83.69 266 THR A CA 1
ATOM 2197 C C . THR A 1 266 ? 12.309 -4.095 -21.372 1.00 83.69 266 THR A C 1
ATOM 2199 O O . THR A 1 266 ? 11.950 -3.480 -20.364 1.00 83.69 266 THR A O 1
ATOM 2202 N N . ILE A 1 267 ? 11.656 -5.181 -21.798 1.00 87.00 267 ILE A N 1
ATOM 2203 C CA . ILE A 1 267 ? 10.524 -5.775 -21.073 1.00 87.00 267 ILE A CA 1
ATOM 2204 C C . ILE A 1 267 ? 10.952 -6.296 -19.702 1.00 87.00 267 ILE A C 1
ATOM 2206 O O . ILE A 1 267 ? 10.260 -6.038 -18.715 1.00 87.00 267 ILE A O 1
ATOM 2210 N N . ASP A 1 268 ? 12.092 -6.970 -19.606 1.00 82.62 268 ASP A N 1
ATOM 2211 C CA . ASP A 1 268 ? 12.617 -7.459 -18.336 1.00 82.62 268 ASP A CA 1
ATOM 2212 C C . ASP A 1 268 ? 12.956 -6.300 -17.400 1.00 82.62 268 ASP A C 1
ATOM 2214 O O . ASP A 1 268 ? 12.554 -6.311 -16.233 1.00 82.62 268 ASP A O 1
ATOM 2218 N N . HIS A 1 269 ? 13.545 -5.222 -17.924 1.00 78.94 269 HIS A N 1
ATOM 2219 C CA . HIS A 1 269 ? 13.722 -3.999 -17.149 1.00 78.94 269 HIS A CA 1
ATOM 2220 C C . HIS A 1 269 ? 12.378 -3.397 -16.695 1.00 78.94 269 HIS A C 1
ATOM 2222 O O . HIS A 1 269 ? 12.216 -3.009 -15.535 1.00 78.94 269 HIS A O 1
ATOM 2228 N N . MET A 1 270 ? 11.359 -3.367 -17.561 1.00 78.75 270 MET A N 1
ATOM 2229 C CA . MET A 1 270 ? 10.019 -2.923 -17.166 1.00 78.75 270 MET A CA 1
ATOM 2230 C C . MET A 1 270 ? 9.413 -3.810 -16.074 1.00 78.75 270 MET A C 1
ATOM 2232 O O . MET A 1 270 ? 8.781 -3.269 -15.171 1.00 78.75 270 MET A O 1
ATOM 2236 N N . ARG A 1 271 ? 9.613 -5.133 -16.097 1.00 77.94 271 ARG A N 1
ATOM 2237 C CA . ARG A 1 271 ? 9.167 -6.054 -15.031 1.00 77.94 271 ARG A CA 1
ATOM 2238 C C . ARG A 1 271 ? 9.881 -5.784 -13.709 1.00 77.94 271 ARG A C 1
ATOM 2240 O O . ARG A 1 271 ? 9.270 -5.866 -12.642 1.00 77.94 271 ARG A O 1
ATOM 2247 N N . GLU A 1 272 ? 11.156 -5.405 -13.757 1.00 72.50 272 GLU A N 1
ATOM 2248 C CA . GLU A 1 272 ? 11.902 -5.001 -12.565 1.00 72.50 272 GLU A CA 1
ATOM 2249 C C . GLU A 1 272 ? 11.377 -3.700 -11.955 1.00 72.50 272 GLU A C 1
ATOM 2251 O O . GLU A 1 272 ? 11.347 -3.574 -10.725 1.00 72.50 272 GLU A O 1
ATOM 2256 N N . VAL A 1 273 ? 10.963 -2.744 -12.790 1.00 70.25 273 VAL A N 1
ATOM 2257 C CA . VAL A 1 273 ? 10.456 -1.437 -12.348 1.00 70.25 273 VAL A CA 1
ATOM 2258 C C . VAL A 1 273 ? 8.971 -1.506 -11.969 1.00 70.25 273 VAL A C 1
ATOM 2260 O O . VAL A 1 273 ? 8.533 -0.870 -11.008 1.00 70.25 273 VAL A O 1
ATOM 2263 N N . ILE A 1 274 ? 8.180 -2.296 -12.693 1.00 72.69 274 ILE A N 1
ATOM 2264 C CA . ILE A 1 274 ? 6.727 -2.394 -12.571 1.00 72.69 274 ILE A CA 1
ATOM 2265 C C . ILE A 1 274 ? 6.349 -3.726 -11.924 1.00 72.69 274 ILE A C 1
ATOM 2267 O O . ILE A 1 274 ? 5.900 -4.674 -12.561 1.00 72.69 274 ILE A O 1
ATOM 2271 N N . ARG A 1 275 ? 6.483 -3.769 -10.600 1.00 68.94 275 ARG A N 1
ATOM 2272 C CA . ARG A 1 275 ? 6.247 -4.985 -9.802 1.00 68.94 275 ARG A CA 1
ATOM 2273 C C . ARG A 1 275 ? 4.817 -5.157 -9.290 1.00 68.94 275 ARG A C 1
ATOM 2275 O O . ARG A 1 275 ? 4.495 -6.129 -8.607 1.00 68.94 275 ARG A O 1
ATOM 2282 N N . VAL A 1 276 ? 3.957 -4.185 -9.584 1.00 59.72 276 VAL A N 1
ATOM 2283 C CA . VAL A 1 276 ? 2.578 -4.127 -9.093 1.00 59.72 276 VAL A CA 1
ATOM 2284 C C . VAL A 1 276 ? 1.579 -4.329 -10.226 1.00 59.72 276 VAL A C 1
ATOM 2286 O O . VAL A 1 276 ? 1.759 -3.819 -11.335 1.00 59.72 276 VAL A O 1
ATOM 2289 N N . ARG A 1 277 ? 0.468 -5.010 -9.919 1.00 64.31 277 ARG A N 1
ATOM 2290 C CA . ARG A 1 277 ? -0.658 -5.178 -10.856 1.00 64.31 277 ARG A CA 1
ATOM 2291 C C . ARG A 1 277 ? -1.230 -3.836 -11.299 1.00 64.31 277 ARG A C 1
ATOM 2293 O O . ARG A 1 277 ? -1.448 -3.603 -12.480 1.00 64.31 277 ARG A O 1
ATOM 2300 N N . ASP A 1 278 ? -1.461 -2.963 -10.324 1.00 64.38 278 ASP A N 1
ATOM 2301 C CA . ASP A 1 278 ? -2.071 -1.653 -10.515 1.00 64.38 278 ASP A CA 1
ATOM 2302 C C . ASP A 1 278 ? -1.004 -0.583 -10.670 1.00 64.38 278 ASP A C 1
ATOM 2304 O O . ASP A 1 278 ? -0.666 0.136 -9.724 1.00 64.38 278 ASP A O 1
ATOM 2308 N N . PHE A 1 279 ? -0.465 -0.472 -11.880 1.00 70.25 279 PHE A N 1
ATOM 2309 C CA . PHE A 1 279 ? 0.514 0.562 -12.162 1.00 70.25 279 PHE A CA 1
ATOM 2310 C C . PHE A 1 279 ? -0.157 1.944 -12.265 1.00 70.25 279 PHE A C 1
ATOM 2312 O O . PHE A 1 279 ? -1.101 2.118 -13.044 1.00 70.25 279 PHE A O 1
ATOM 2319 N N . PRO A 1 280 ? 0.273 2.954 -11.483 1.00 70.12 280 PRO A N 1
ATOM 2320 C CA . PRO A 1 280 ? -0.371 4.259 -11.503 1.00 70.12 280 PRO A CA 1
ATOM 2321 C C . PRO A 1 280 ? -0.044 5.019 -12.790 1.00 70.12 280 PRO A C 1
ATOM 2323 O O . PRO A 1 280 ? 1.125 5.190 -13.129 1.00 70.12 280 PRO A O 1
ATOM 2326 N N . GLN A 1 281 ? -1.048 5.636 -13.420 1.00 72.06 281 GLN A N 1
ATOM 2327 C CA . GLN A 1 281 ? -0.827 6.515 -14.579 1.00 72.06 281 GLN A CA 1
ATOM 2328 C C . GLN A 1 281 ? 0.199 7.637 -14.297 1.00 72.06 281 GLN A C 1
ATOM 2330 O O . GLN A 1 281 ? 0.947 8.045 -15.182 1.00 72.06 281 GLN A O 1
ATOM 2335 N N . SER A 1 282 ? 0.280 8.133 -13.056 1.00 72.38 282 SER A N 1
ATOM 2336 C CA . SER A 1 282 ? 1.256 9.162 -12.663 1.00 72.38 282 SER A CA 1
ATOM 2337 C C . SER A 1 282 ? 2.718 8.717 -12.776 1.00 72.38 282 SER A C 1
ATOM 2339 O O . SER A 1 282 ? 3.603 9.562 -12.678 1.00 72.38 282 SER A O 1
ATOM 2341 N N . LYS A 1 283 ? 2.967 7.413 -12.930 1.00 76.50 283 LYS A N 1
ATOM 2342 C CA . LYS A 1 283 ? 4.293 6.797 -13.009 1.00 76.50 283 LYS A CA 1
ATOM 2343 C C . LYS A 1 283 ? 4.703 6.420 -14.434 1.00 76.50 283 LYS A C 1
ATOM 2345 O O . LYS A 1 283 ? 5.861 6.096 -14.647 1.00 76.50 283 LYS A O 1
ATOM 2350 N N . VAL A 1 284 ? 3.810 6.555 -15.418 1.00 82.62 284 VAL A N 1
ATOM 2351 C CA . VAL A 1 284 ? 4.109 6.268 -16.835 1.00 82.62 284 VAL A CA 1
ATOM 2352 C C . VAL A 1 284 ? 5.253 7.140 -17.362 1.00 82.62 284 VAL A C 1
ATOM 2354 O O . VAL A 1 284 ? 6.088 6.653 -18.113 1.00 82.62 284 VAL A O 1
ATOM 2357 N N . GLN A 1 285 ? 5.359 8.394 -16.902 1.00 82.44 285 GLN A N 1
ATOM 2358 C CA . GLN A 1 285 ? 6.492 9.257 -17.253 1.00 82.44 285 GLN A CA 1
ATOM 2359 C C . GLN A 1 285 ? 7.835 8.672 -16.791 1.00 82.44 285 GLN A C 1
ATOM 2361 O O . GLN A 1 285 ? 8.802 8.747 -17.533 1.00 82.44 285 GLN A O 1
ATOM 2366 N N . GLU A 1 286 ? 7.889 8.066 -15.599 1.00 82.81 286 GLU A N 1
ATOM 2367 C CA . GLU A 1 286 ? 9.127 7.485 -15.054 1.00 82.81 286 GLU A CA 1
ATOM 2368 C C . GLU A 1 286 ? 9.591 6.290 -15.911 1.00 82.81 286 GLU A C 1
ATOM 2370 O O . GLU A 1 286 ? 10.785 6.119 -16.123 1.00 82.81 286 GLU A O 1
ATOM 2375 N N . ILE A 1 287 ? 8.656 5.519 -16.483 1.00 83.69 287 ILE A N 1
ATOM 2376 C CA . ILE A 1 287 ? 8.972 4.431 -17.427 1.00 83.69 287 ILE A CA 1
ATOM 2377 C C . ILE A 1 287 ? 9.396 4.974 -18.786 1.00 83.69 287 ILE A C 1
ATOM 2379 O O . ILE A 1 287 ? 10.323 4.450 -19.396 1.00 83.69 287 ILE A O 1
ATOM 2383 N N . SER A 1 288 ? 8.726 6.026 -19.258 1.00 84.44 288 SER A N 1
ATOM 2384 C CA . SER A 1 288 ? 9.077 6.701 -20.507 1.00 84.44 288 SER A CA 1
ATOM 2385 C C . SER A 1 288 ? 10.518 7.200 -20.470 1.00 84.44 288 SER A C 1
ATOM 2387 O O . SER A 1 288 ? 11.295 6.896 -21.370 1.00 84.44 288 SER A O 1
ATOM 2389 N N . ASP A 1 289 ? 10.891 7.871 -19.380 1.00 83.44 289 ASP A N 1
ATOM 2390 C CA . ASP A 1 289 ? 12.247 8.367 -19.162 1.00 83.44 289 ASP A CA 1
ATOM 2391 C C . ASP A 1 289 ? 13.262 7.205 -19.058 1.00 83.44 289 ASP A C 1
ATOM 2393 O O . ASP A 1 289 ? 14.331 7.286 -19.650 1.00 83.44 289 ASP A O 1
ATOM 2397 N N . ALA A 1 290 ? 12.923 6.100 -18.377 1.00 80.75 290 ALA A N 1
ATOM 2398 C CA . ALA A 1 290 ? 13.830 4.958 -18.194 1.00 80.75 290 ALA A CA 1
ATOM 2399 C C . ALA A 1 290 ? 14.046 4.101 -19.457 1.00 80.75 290 ALA A C 1
ATOM 2401 O O . ALA A 1 290 ? 15.110 3.519 -19.631 1.00 80.75 290 ALA A O 1
ATOM 2402 N N . THR A 1 291 ? 13.041 4.002 -20.329 1.00 82.75 291 THR A N 1
ATOM 2403 C CA . THR A 1 291 ? 13.061 3.106 -21.505 1.00 82.75 291 THR A CA 1
ATOM 2404 C C . THR A 1 291 ? 13.246 3.846 -22.825 1.00 82.75 291 THR A C 1
ATOM 2406 O O . THR A 1 291 ? 13.381 3.223 -23.872 1.00 82.75 291 THR A O 1
ATOM 2409 N N . SER A 1 292 ? 13.240 5.183 -22.801 1.00 83.94 292 SER A N 1
ATOM 2410 C CA . SER A 1 292 ? 13.241 6.034 -23.998 1.00 83.94 292 SER A CA 1
ATOM 2411 C C . SER A 1 292 ? 12.062 5.768 -24.957 1.00 83.94 292 SER A C 1
ATOM 2413 O O . SER A 1 292 ? 12.122 6.073 -26.152 1.00 83.94 292 SER A O 1
ATOM 2415 N N . ILE A 1 293 ? 10.957 5.227 -24.430 1.00 86.44 293 ILE A N 1
ATOM 2416 C CA . ILE A 1 293 ? 9.710 4.970 -25.160 1.00 86.44 293 ILE A CA 1
ATOM 2417 C C . ILE A 1 293 ? 8.705 6.079 -24.848 1.00 86.44 293 ILE A C 1
ATOM 2419 O O . ILE A 1 293 ? 8.437 6.388 -23.686 1.00 86.44 293 ILE A O 1
ATOM 2423 N N . ALA A 1 294 ? 8.103 6.664 -25.879 1.00 87.44 294 ALA A N 1
ATOM 2424 C CA . ALA A 1 294 ? 6.961 7.556 -25.736 1.00 87.44 294 ALA A CA 1
ATOM 2425 C C . ALA A 1 294 ? 5.650 6.759 -25.650 1.00 87.44 294 ALA A C 1
ATOM 2427 O O . ALA A 1 294 ? 5.424 5.826 -26.419 1.00 87.44 294 ALA A O 1
ATOM 2428 N N . PHE A 1 295 ? 4.753 7.158 -24.749 1.00 85.50 295 PHE A N 1
ATOM 2429 C CA . PHE A 1 295 ? 3.450 6.521 -24.556 1.00 85.50 295 PHE A CA 1
ATOM 2430 C C . PHE A 1 295 ? 2.311 7.509 -24.805 1.00 85.50 295 PHE A C 1
ATOM 2432 O O . PHE A 1 295 ? 2.234 8.556 -24.160 1.00 85.50 295 PHE A O 1
ATOM 2439 N N . ASN A 1 296 ? 1.376 7.147 -25.679 1.00 82.94 296 ASN A N 1
ATOM 2440 C CA . ASN A 1 296 ? 0.115 7.857 -25.868 1.00 82.94 296 ASN A CA 1
ATOM 2441 C C . ASN A 1 296 ? -0.997 7.079 -25.160 1.00 82.94 296 ASN A C 1
ATOM 2443 O O . ASN A 1 296 ? -1.458 6.059 -25.656 1.00 82.94 296 ASN A O 1
ATOM 2447 N N . VAL A 1 297 ? -1.434 7.548 -23.994 1.00 80.31 297 VAL A N 1
ATOM 2448 C CA . VAL A 1 297 ? -2.470 6.883 -23.195 1.00 80.31 297 VAL A CA 1
ATOM 2449 C C . VAL A 1 297 ? -3.826 7.515 -23.480 1.00 80.31 297 VAL A C 1
ATOM 2451 O O . VAL A 1 297 ? -4.064 8.672 -23.121 1.00 80.31 297 VAL A O 1
ATOM 2454 N N . THR A 1 298 ? -4.720 6.748 -24.094 1.00 76.62 298 THR A N 1
ATOM 2455 C CA . THR A 1 298 ? -6.117 7.126 -24.310 1.00 76.62 298 THR A CA 1
ATOM 2456 C C . THR A 1 298 ? -6.911 6.912 -23.027 1.00 76.62 298 THR A C 1
ATOM 2458 O O . THR A 1 298 ? -6.753 5.928 -22.317 1.00 76.62 298 THR A O 1
ATOM 2461 N N . ILE A 1 299 ? -7.764 7.872 -22.691 1.00 72.31 299 ILE A N 1
ATOM 2462 C CA . ILE A 1 299 ? -8.592 7.842 -21.492 1.00 72.31 299 ILE A CA 1
ATOM 2463 C C . ILE A 1 299 ? -10.054 7.914 -21.925 1.00 72.31 299 ILE A C 1
ATOM 2465 O O . ILE A 1 299 ? -10.551 8.985 -22.284 1.00 72.31 299 ILE A O 1
ATOM 2469 N N . GLY A 1 300 ? -10.739 6.771 -21.855 1.00 63.19 300 GLY A N 1
ATOM 2470 C CA . GLY A 1 300 ? -12.174 6.663 -22.117 1.00 63.19 300 GLY A CA 1
ATOM 2471 C C . GLY A 1 300 ? -13.034 7.075 -20.918 1.00 63.19 300 GLY A C 1
ATOM 2472 O O . GLY A 1 300 ? -12.803 6.641 -19.786 1.00 63.19 300 GLY A O 1
ATOM 2473 N N . TYR A 1 301 ? -14.058 7.896 -21.161 1.00 60.38 301 TYR A N 1
ATOM 2474 C CA . TYR A 1 301 ? -15.054 8.296 -20.164 1.00 60.38 301 TYR A CA 1
ATOM 2475 C C . TYR A 1 301 ? -16.387 7.596 -20.470 1.00 60.38 301 TYR A C 1
ATOM 2477 O O . TYR A 1 301 ? -17.157 8.059 -21.299 1.00 60.38 301 TYR A O 1
ATOM 2485 N N . PHE A 1 302 ? -16.681 6.479 -19.794 1.00 49.72 302 PHE A N 1
ATOM 2486 C CA . PHE A 1 302 ? -17.847 5.632 -20.114 1.00 49.72 302 PHE A CA 1
ATOM 2487 C C . PHE A 1 302 ? -19.230 6.258 -19.844 1.00 49.72 302 PHE A C 1
ATOM 2489 O O . PHE A 1 302 ? -20.226 5.693 -20.273 1.00 49.72 302 PHE A O 1
ATOM 2496 N N . ASN A 1 303 ? -19.312 7.406 -19.165 1.00 51.09 303 ASN A N 1
ATOM 2497 C CA . ASN A 1 303 ? -20.584 8.005 -18.729 1.00 51.09 303 ASN A CA 1
ATOM 2498 C C . ASN A 1 303 ? -20.702 9.509 -19.002 1.00 51.09 303 ASN A C 1
ATOM 2500 O O . ASN A 1 303 ? -21.602 10.154 -18.472 1.00 51.09 303 ASN A O 1
ATOM 2504 N N . ASP A 1 304 ? -19.791 10.093 -19.772 1.00 48.75 304 ASP A N 1
ATOM 2505 C CA . ASP A 1 304 ? -19.806 11.529 -20.019 1.00 48.75 304 ASP A CA 1
ATOM 2506 C C . ASP A 1 304 ? -19.610 11.755 -21.511 1.00 48.75 304 ASP A C 1
ATOM 2508 O O . ASP A 1 304 ? -18.746 11.126 -22.115 1.00 48.75 304 ASP A O 1
ATOM 2512 N N . SER A 1 305 ? -20.377 12.660 -22.111 1.00 48.97 305 SER A N 1
ATOM 2513 C CA . SER A 1 305 ? -20.294 13.054 -23.527 1.00 48.97 305 SER A CA 1
ATOM 2514 C C . SER A 1 305 ? -18.971 13.754 -23.893 1.00 48.97 305 SER A C 1
ATOM 2516 O O . SER A 1 305 ? -18.900 14.514 -24.856 1.00 48.97 305 SER A O 1
ATOM 2518 N N . ARG A 1 306 ? -17.921 13.549 -23.092 1.00 54.03 306 ARG A N 1
ATOM 2519 C CA . ARG A 1 306 ? -16.577 14.071 -23.291 1.00 54.03 306 ARG A CA 1
ATOM 2520 C C . ARG A 1 306 ? -15.827 13.139 -24.231 1.00 54.03 306 ARG A C 1
ATOM 2522 O O . ARG A 1 306 ? -15.815 11.925 -24.043 1.00 54.03 306 ARG A O 1
ATOM 2529 N N . HIS A 1 307 ? -15.173 13.730 -25.222 1.00 59.25 307 HIS A N 1
ATOM 2530 C CA . HIS A 1 307 ? -14.259 13.020 -26.104 1.00 59.25 307 HIS A CA 1
ATOM 2531 C C . HIS A 1 307 ? -13.147 12.329 -25.302 1.00 59.25 307 HIS A C 1
ATOM 2533 O O . HIS A 1 307 ? -12.724 12.826 -24.255 1.00 59.25 307 HIS A O 1
ATOM 2539 N N . ASN A 1 308 ? -12.674 11.189 -25.813 1.00 65.56 308 ASN A N 1
ATOM 2540 C CA . ASN A 1 308 ? -11.499 10.506 -25.282 1.00 65.56 308 ASN A CA 1
ATOM 2541 C C . ASN A 1 308 ? -10.333 11.499 -25.172 1.00 65.56 308 ASN A C 1
ATOM 2543 O O . ASN A 1 308 ? -10.030 12.223 -26.121 1.00 65.56 308 ASN A O 1
ATOM 2547 N N . GLU A 1 309 ? -9.682 11.536 -24.013 1.00 76.81 309 GLU A N 1
ATOM 2548 C CA . GLU A 1 309 ? -8.507 12.378 -23.789 1.00 76.81 309 GLU A CA 1
ATOM 2549 C C . GLU A 1 309 ? -7.253 11.544 -24.056 1.00 76.81 309 GLU A C 1
ATOM 2551 O O . GLU A 1 309 ? -7.118 10.454 -23.505 1.00 76.81 309 GLU A O 1
ATOM 2556 N N . ILE A 1 310 ? -6.330 12.047 -24.875 1.00 78.06 310 ILE A N 1
ATOM 2557 C CA . ILE A 1 310 ? -5.031 11.401 -25.099 1.00 78.06 310 ILE A CA 1
ATOM 2558 C C . ILE A 1 310 ? -3.984 12.138 -24.268 1.00 78.06 310 ILE A C 1
ATOM 2560 O O . ILE A 1 310 ? -3.711 13.315 -24.507 1.00 78.06 310 ILE A O 1
ATOM 2564 N N . LYS A 1 311 ? -3.369 11.442 -23.309 1.00 81.81 311 LYS A N 1
ATOM 2565 C CA . LYS A 1 311 ? -2.210 11.944 -22.563 1.00 81.81 311 LYS A CA 1
ATOM 2566 C C . LYS A 1 311 ? -0.927 11.376 -23.139 1.00 81.81 311 LYS A C 1
ATOM 2568 O O . LYS A 1 311 ? -0.777 10.162 -23.224 1.00 81.81 311 LYS A O 1
ATOM 2573 N N . ARG A 1 312 ? 0.003 12.261 -23.494 1.00 85.94 312 ARG A N 1
ATOM 2574 C CA . ARG A 1 312 ? 1.309 11.891 -24.047 1.00 85.94 312 ARG A CA 1
ATOM 2575 C C . ARG A 1 312 ? 2.384 11.950 -22.968 1.00 85.94 312 ARG A C 1
ATOM 2577 O O . ARG A 1 312 ? 2.491 12.953 -22.265 1.00 85.94 312 ARG A O 1
ATOM 2584 N N . TYR A 1 313 ? 3.172 10.890 -22.876 1.00 85.38 313 TYR A N 1
ATOM 2585 C CA . TYR A 1 313 ? 4.360 10.775 -22.037 1.00 85.38 313 TYR A CA 1
ATOM 2586 C C . TYR A 1 313 ? 5.548 10.626 -22.976 1.00 85.38 313 TYR A C 1
ATOM 2588 O O . TYR A 1 313 ? 5.584 9.680 -23.756 1.00 85.38 313 TYR A O 1
ATOM 2596 N N . ILE A 1 314 ? 6.459 11.593 -22.957 1.00 87.19 314 ILE A N 1
ATOM 2597 C CA . ILE A 1 314 ? 7.614 11.650 -23.861 1.00 87.19 314 ILE A CA 1
ATOM 2598 C C . ILE A 1 314 ? 8.872 11.665 -22.989 1.00 87.19 314 ILE A C 1
ATOM 2600 O O . ILE A 1 314 ? 8.867 12.424 -22.010 1.00 87.19 314 ILE A O 1
ATOM 2604 N N . PRO A 1 315 ? 9.917 10.880 -23.314 1.00 86.19 315 PRO A N 1
ATOM 2605 C CA . PRO A 1 315 ? 11.175 10.896 -22.575 1.00 86.19 315 PRO A CA 1
ATOM 2606 C C . PRO A 1 315 ? 11.744 12.316 -22.508 1.00 86.19 315 PRO A C 1
ATOM 2608 O O . PRO A 1 315 ? 11.781 13.025 -23.514 1.00 86.19 315 PRO A O 1
ATOM 2611 N N . LYS A 1 316 ? 12.150 12.762 -21.318 1.00 83.81 316 LYS A N 1
ATOM 2612 C CA . LYS A 1 316 ? 12.605 14.151 -21.117 1.00 83.81 316 LYS A CA 1
ATOM 2613 C C . LYS A 1 316 ? 14.071 14.388 -21.451 1.00 83.81 316 LYS A C 1
ATOM 2615 O O . LYS A 1 316 ? 14.424 15.500 -21.830 1.00 83.81 316 LYS A O 1
ATOM 2620 N N . GLU A 1 317 ? 14.909 13.379 -21.249 1.00 75.50 317 GLU A N 1
ATOM 2621 C CA . GLU A 1 317 ? 16.373 13.512 -21.279 1.00 75.50 317 GLU A CA 1
ATOM 2622 C C . GLU A 1 317 ? 17.023 12.745 -22.443 1.00 75.50 317 GLU A C 1
ATOM 2624 O O . GLU A 1 317 ? 18.230 12.846 -22.649 1.00 75.50 317 GLU A O 1
ATOM 2629 N N . CYS A 1 318 ? 16.237 11.995 -23.224 1.00 76.12 318 CYS A N 1
ATOM 2630 C CA . CYS A 1 318 ? 16.724 11.102 -24.278 1.00 76.12 318 CYS A CA 1
ATOM 2631 C C . CYS A 1 318 ? 15.870 11.220 -25.550 1.00 76.12 318 CYS A C 1
ATOM 2633 O O . CYS A 1 318 ? 14.695 11.592 -25.485 1.00 76.12 318 CYS A O 1
ATOM 2635 N N . GLU A 1 319 ? 16.442 10.878 -26.709 1.00 80.75 319 GLU A N 1
ATOM 2636 C CA . GLU A 1 319 ? 15.665 10.766 -27.948 1.00 80.75 319 GLU A CA 1
ATOM 2637 C C . GLU A 1 319 ? 14.655 9.616 -27.859 1.00 80.75 319 GLU A C 1
ATOM 2639 O O . GLU A 1 319 ? 14.919 8.562 -27.285 1.00 80.75 319 GLU A O 1
ATOM 2644 N N . THR A 1 320 ? 13.469 9.828 -28.432 1.00 83.12 320 THR A N 1
ATOM 2645 C CA . THR A 1 320 ? 12.411 8.815 -28.439 1.00 83.12 320 THR A CA 1
ATOM 2646 C C . THR A 1 320 ? 12.757 7.708 -29.426 1.00 83.12 320 THR A C 1
ATOM 2648 O O . THR A 1 320 ? 12.761 7.932 -30.634 1.00 83.12 320 THR A O 1
ATOM 2651 N N . VAL A 1 321 ? 12.979 6.499 -28.915 1.00 84.44 321 VAL A N 1
ATOM 2652 C CA . VAL A 1 321 ? 13.347 5.331 -29.731 1.00 84.44 321 VAL A CA 1
ATOM 2653 C C . VAL A 1 321 ? 12.101 4.640 -30.301 1.00 84.44 321 VAL A C 1
ATOM 2655 O O . VAL A 1 321 ? 12.149 4.010 -31.356 1.00 84.44 321 VAL A O 1
ATOM 2658 N N . ARG A 1 322 ? 10.950 4.776 -29.627 1.00 84.31 322 ARG A N 1
ATOM 2659 C CA . ARG A 1 322 ? 9.660 4.211 -30.056 1.00 84.31 322 ARG A CA 1
ATOM 2660 C C . ARG A 1 322 ? 8.483 4.994 -29.484 1.00 84.31 322 ARG A C 1
ATOM 2662 O O . ARG A 1 322 ? 8.594 5.573 -28.411 1.00 84.31 322 ARG A O 1
ATOM 2669 N N . THR A 1 323 ? 7.341 4.971 -30.173 1.00 84.81 323 THR A N 1
ATOM 2670 C CA . THR A 1 323 ? 6.052 5.452 -29.646 1.00 84.81 323 THR A CA 1
ATOM 2671 C C . THR A 1 323 ? 5.050 4.299 -29.564 1.00 84.81 323 THR A C 1
ATOM 2673 O O . THR A 1 323 ? 4.939 3.529 -30.515 1.00 84.81 323 THR A O 1
ATOM 2676 N N . ILE A 1 324 ? 4.334 4.179 -28.444 1.00 83.06 324 ILE A N 1
ATOM 2677 C CA . ILE A 1 324 ? 3.320 3.144 -28.192 1.00 83.06 324 ILE A CA 1
ATOM 2678 C C . ILE A 1 324 ? 1.983 3.803 -27.843 1.00 83.06 324 ILE A C 1
ATOM 2680 O O . ILE A 1 324 ? 1.912 4.648 -26.948 1.00 83.06 324 ILE A O 1
ATOM 2684 N N . ASP A 1 325 ? 0.916 3.374 -28.515 1.00 77.56 325 ASP A N 1
ATOM 2685 C CA . ASP A 1 325 ? -0.455 3.786 -28.214 1.00 77.56 325 ASP A CA 1
ATOM 2686 C C . ASP A 1 325 ? -1.109 2.791 -27.245 1.00 77.56 325 ASP A C 1
ATOM 2688 O O . ASP A 1 325 ? -1.241 1.602 -27.535 1.00 77.56 325 ASP A O 1
ATOM 2692 N N . LEU A 1 326 ? -1.527 3.289 -26.083 1.00 73.31 326 LEU A N 1
ATOM 2693 C CA . LEU A 1 326 ? -2.201 2.533 -25.032 1.00 73.31 326 LEU A CA 1
ATOM 2694 C C . LEU A 1 326 ? -3.666 2.978 -24.961 1.00 73.31 326 LEU A C 1
ATOM 2696 O O . LEU A 1 326 ? -3.952 4.177 -24.899 1.00 73.31 326 LEU A O 1
ATOM 2700 N N . LEU A 1 327 ? -4.587 2.013 -24.992 1.00 66.06 327 LEU A N 1
ATOM 2701 C CA . LEU A 1 327 ? -6.038 2.234 -24.975 1.00 66.06 327 LEU A CA 1
ATOM 2702 C C . LEU A 1 327 ? -6.645 2.088 -23.581 1.00 66.06 327 LEU A C 1
ATOM 2704 O O . LEU A 1 327 ? -6.220 1.165 -22.848 1.00 66.06 327 LEU A O 1
#

Nearest PDB structures (foldseek):
  4bop-assembly1_B  TM=5.416E-01  e=2.454E+00  Homo sapiens
  3tmp-assembly1_A  TM=5.065E-01  e=4.842E+00  Homo sapiens
  2a2j-assembly1_B  TM=3.711E-01  e=1.651E+00  Mycobacterium tuberculosis
  3j7q-assembly1_1  TM=2.217E-01  e=8.062E+00  Sus scrofa

pLDDT: mean 75.42, std 14.49, range [36.0, 93.75]

Mean predicted aligned error: 15.54 Å

Sequence (327 aa):
MFKSAIEQVRKANDVIRSIDDKPKEGERWLKKDEENRKRNVKSGNRLIDFNIEALDEPNRDYLHKHFGKVFMRLLEKIKINSQQRWMVCYKLGGKYECSTLNLNNIGTLLHQLLKENFISEIEANAAGIVEMHYDFFLTNIKNLTEIKMYDLTEYEGLTMSDVKKGKPKKRPYRDESTLTNDQKAILEALKQTGKPALIESFWKDNGEKKFYKKRSGQFWKYLCTLPINLERYQIFNELNKRTATLMTEDNCFVYACIQAGVDEETIDHMREVIRVRDFPQSKVQEISDATSIAFNVTIGYFNDSRHNEIKRYIPKECETVRTIDLL

Organism: Trichomonas vaginalis (strain ATCC PRA-98 / G3) (NCBI:txid412133)

Secondary structure (DSSP, 8-state):
----HHHHHHHHHHHHHTTTPPPPTT--EE---SS--S--EE-S--EEEEE-TTS-HHHHHHHHHHHHHHHHHHHHHHHH-TT--EEEEEEETTEEEEEEESTTTHHHHHHHHHHTTSS-HHHHHHTT----SS-SSSS-GGG-SEEEEEETTTSTT--HHHHHHT---PPPTT-GGGS-HHHHHHHHHHHHTT-HHHHHHHHHHHTS------------S----SS--BGGGTB-SS--HHHHHHHHHS-HHHHHHHHTT--HHHHHHHHHH--SSS--GGGHHHHHHHHTEEEEEEE--TTSSPPPEEEEE--SSS---EEEEE-

Solvent-accessible surface area (backbone atoms only — not comparable to full-atom values): 19243 Å² total; per-residue (Å²): 132,71,78,43,36,67,59,37,55,50,51,36,51,54,44,53,54,52,74,76,58,76,88,55,94,92,62,67,57,45,62,61,43,95,88,40,76,83,53,76,44,67,64,69,80,56,58,35,63,44,60,48,66,69,37,55,69,72,33,46,53,51,34,52,74,46,46,31,60,55,50,53,58,44,50,53,53,39,63,75,36,74,84,48,39,32,39,41,33,33,38,55,95,91,39,81,47,76,47,75,43,34,81,92,46,47,18,15,43,50,31,36,33,44,76,71,65,37,41,51,71,65,59,51,59,70,65,75,57,70,68,35,92,29,37,65,52,71,56,62,76,88,74,42,39,32,42,37,36,36,37,40,81,68,32,39,86,70,47,75,68,33,62,74,66,72,62,78,64,68,50,64,90,79,52,66,87,79,47,52,74,66,55,48,53,51,51,53,57,39,60,74,65,74,45,68,70,60,50,50,49,50,40,59,73,71,63,49,78,80,71,73,73,75,75,54,67,74,81,71,97,65,63,40,85,59,102,64,94,38,56,85,75,78,38,37,65,62,90,46,76,67,49,48,46,61,68,56,73,44,34,70,70,58,44,44,41,51,73,69,67,56,54,68,71,61,50,52,51,46,49,68,60,55,40,34,59,59,60,52,67,90,49,49,50,61,50,12,50,75,67,22,32,22,38,38,38,45,44,82,52,95,87,49,101,55,76,68,45,74,47,75,31,66,28,82,88,51,74,70,80,45,77,45,84,41,117

Foldseek 3Di:
DDAALVVLLVVLVVLLVQLDDDDDPPFDWDACDPQNVDHTHGADDNKRKDQLQNYDPVRNVVNLLCVLVSLLSNLLSQVVPQPKKKWKWFDDPNDIDIDIDGLVCSQQCLQLCPVLVSDDPVSSVVSVRHHALFHPDLARPSNTRMIMMGTCSNQVPFDPVCVVVVHRDRDRLDRPVPDDPVLNVVLVVVVVVVDVVVNVVSCVVPVDPPPPPQPWDDDDPDADCDPDDPVLQLRHNDDDPVSVCVPRVDARVLSNCVSVPDDPVLSVVVCNSGRGNGDGPVCVLVSCQVSLEKEWEWADDPPDPDDIDTDIRGHDPDHRPYYGYHD